Protein AF-A0AAJ4W7L1-F1 (afdb_monomer)

Structure (mmCIF, N/CA/C/O backbone):
data_AF-A0AAJ4W7L1-F1
#
_entry.id   AF-A0AAJ4W7L1-F1
#
loop_
_atom_site.group_PDB
_atom_site.id
_atom_site.type_symbol
_atom_site.label_atom_id
_atom_site.label_alt_id
_atom_site.label_comp_id
_atom_site.label_asym_id
_atom_site.label_entity_id
_atom_site.label_seq_id
_atom_site.pdbx_PDB_ins_code
_atom_site.Cartn_x
_atom_site.Cartn_y
_atom_site.Cartn_z
_atom_site.occupancy
_atom_site.B_iso_or_equiv
_atom_site.auth_seq_id
_atom_site.auth_comp_id
_atom_site.auth_asym_id
_atom_site.auth_atom_id
_atom_site.pdbx_PDB_model_num
ATOM 1 N N . MET A 1 1 ? -30.116 -10.783 20.794 1.00 48.62 1 MET A N 1
ATOM 2 C CA . MET A 1 1 ? -28.774 -10.971 20.192 1.00 48.62 1 MET A CA 1
ATOM 3 C C . MET A 1 1 ? -27.840 -9.944 20.815 1.00 48.62 1 MET A C 1
ATOM 5 O O . MET A 1 1 ? -28.096 -8.759 20.651 1.00 48.62 1 MET A O 1
ATOM 9 N N . ASN A 1 2 ? -26.821 -10.371 21.566 1.00 53.84 2 ASN A N 1
ATOM 10 C CA . ASN A 1 2 ? -25.889 -9.453 22.233 1.00 53.84 2 ASN A CA 1
ATOM 11 C C . ASN A 1 2 ? -24.949 -8.797 21.207 1.00 53.84 2 ASN A C 1
ATOM 13 O O . ASN A 1 2 ? -24.407 -9.484 20.342 1.00 53.84 2 ASN A O 1
ATOM 17 N N . GLN A 1 3 ? -24.724 -7.482 21.311 1.00 57.59 3 GLN A N 1
ATOM 18 C CA . GLN A 1 3 ? -23.852 -6.717 20.402 1.00 57.59 3 GLN A CA 1
ATOM 19 C C . GLN A 1 3 ? -22.436 -7.296 20.271 1.00 57.59 3 GLN A C 1
ATOM 21 O O . GLN A 1 3 ? -21.877 -7.295 19.176 1.00 57.59 3 GLN A O 1
ATOM 26 N N . THR A 1 4 ? -21.890 -7.862 21.351 1.00 58.47 4 THR A N 1
ATOM 27 C CA . THR A 1 4 ? -20.575 -8.523 21.382 1.00 58.47 4 THR A CA 1
ATOM 28 C C . THR A 1 4 ? -20.489 -9.712 20.420 1.00 58.47 4 THR A C 1
ATOM 30 O O . THR A 1 4 ? -19.434 -9.984 19.851 1.00 58.47 4 THR A O 1
ATOM 33 N N . THR A 1 5 ? -21.600 -10.422 20.196 1.00 59.66 5 THR A N 1
ATOM 34 C CA . THR A 1 5 ? -21.675 -11.516 19.217 1.00 59.66 5 THR A CA 1
ATOM 35 C C . THR A 1 5 ? -21.644 -10.965 17.793 1.00 59.66 5 THR A C 1
ATOM 37 O O . THR A 1 5 ? -21.022 -11.558 16.914 1.00 59.66 5 THR A O 1
ATOM 40 N N . THR A 1 6 ? -22.261 -9.807 17.554 1.00 64.88 6 THR A N 1
ATOM 41 C CA . THR A 1 6 ? -22.367 -9.236 16.209 1.00 64.88 6 THR A CA 1
ATOM 42 C C . THR A 1 6 ? -21.095 -8.530 15.747 1.00 64.88 6 THR A C 1
ATOM 44 O O . THR A 1 6 ? -20.718 -8.660 14.583 1.00 64.88 6 THR A O 1
ATOM 47 N N . THR A 1 7 ? -20.390 -7.830 16.636 1.00 67.69 7 THR A N 1
ATOM 48 C CA . THR A 1 7 ? -19.108 -7.185 16.304 1.00 67.69 7 THR A CA 1
ATOM 49 C C . THR A 1 7 ? -18.005 -8.209 16.045 1.00 67.69 7 THR A C 1
ATOM 51 O O . THR A 1 7 ? -17.268 -8.079 15.067 1.00 67.69 7 THR A O 1
ATOM 54 N N . LYS A 1 8 ? -17.942 -9.278 16.852 1.00 70.19 8 LYS A N 1
ATOM 55 C CA . LYS A 1 8 ? -17.045 -10.414 16.596 1.00 70.19 8 LYS A CA 1
ATOM 56 C C . LYS A 1 8 ? -17.373 -11.103 15.270 1.00 70.19 8 LYS A C 1
ATOM 58 O O . LYS A 1 8 ? -16.460 -11.374 14.498 1.00 70.19 8 LYS A O 1
ATOM 63 N N . ASN A 1 9 ? -18.659 -11.289 14.958 1.00 81.38 9 ASN A N 1
ATOM 64 C CA . ASN A 1 9 ? -19.092 -11.834 13.668 1.00 81.38 9 ASN A CA 1
ATOM 65 C C . ASN A 1 9 ? -18.631 -10.953 12.490 1.00 81.38 9 ASN A C 1
ATOM 67 O O . ASN A 1 9 ? -18.093 -11.470 11.517 1.00 81.38 9 ASN A O 1
ATOM 71 N N . ALA A 1 10 ? -18.741 -9.624 12.595 1.00 85.12 10 ALA A N 1
ATOM 72 C CA . ALA A 1 10 ? -18.271 -8.716 11.547 1.00 85.12 10 ALA A CA 1
ATOM 73 C C . ALA A 1 10 ? -16.756 -8.826 11.292 1.00 85.12 10 ALA A C 1
ATOM 75 O O . ALA A 1 10 ? -16.330 -8.884 10.139 1.00 85.12 10 ALA A O 1
ATOM 76 N N . LEU A 1 11 ? -15.936 -8.902 12.346 1.00 87.88 11 LEU A N 1
ATOM 77 C CA . LEU A 1 11 ? -14.488 -9.089 12.194 1.00 87.88 11 LEU A CA 1
ATOM 78 C C . LEU A 1 11 ? -14.149 -10.442 11.560 1.00 87.88 11 LEU A C 1
ATOM 80 O O . LEU A 1 11 ? -13.317 -10.495 10.654 1.00 87.88 11 LEU A O 1
ATOM 84 N N . SER A 1 12 ? -14.823 -11.518 11.9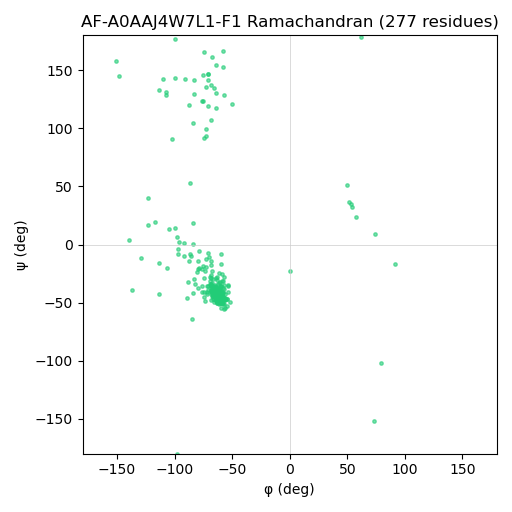71 1.00 88.81 12 SER A N 1
ATOM 85 C CA . SER A 1 12 ? -14.657 -12.841 11.360 1.00 88.81 12 SER A CA 1
ATOM 86 C C . SER A 1 12 ? -15.039 -12.848 9.877 1.00 88.81 12 SER A C 1
ATOM 88 O O . SER A 1 12 ? -14.320 -13.432 9.067 1.00 88.81 12 SER A O 1
ATOM 90 N N . GLN A 1 13 ? -16.123 -12.165 9.499 1.00 91.44 13 GLN A N 1
ATOM 91 C CA . GLN A 1 13 ? -16.528 -12.024 8.098 1.00 91.44 13 GLN A CA 1
ATOM 92 C C . GLN A 1 13 ? -15.486 -11.262 7.274 1.00 91.44 13 GLN A C 1
ATOM 94 O O . GLN A 1 13 ? -15.185 -11.672 6.157 1.00 91.44 13 GLN A O 1
ATOM 99 N N . ILE A 1 14 ? -14.901 -10.194 7.827 1.00 92.25 14 ILE A N 1
ATOM 100 C CA . ILE A 1 14 ? -13.831 -9.437 7.164 1.00 92.25 14 ILE A CA 1
ATOM 101 C C . ILE A 1 14 ? -12.597 -10.309 6.950 1.00 92.25 14 ILE A C 1
ATOM 103 O O . ILE A 1 14 ? -12.083 -10.343 5.839 1.00 92.25 14 ILE A O 1
ATOM 107 N N . ILE A 1 15 ? -12.149 -11.037 7.977 1.00 90.56 15 ILE A N 1
ATOM 108 C CA . ILE A 1 15 ? -10.984 -11.930 7.868 1.00 90.56 15 ILE A CA 1
ATOM 109 C C . ILE A 1 15 ? -11.230 -13.002 6.805 1.00 90.56 15 ILE A C 1
ATOM 111 O O . ILE A 1 15 ? -10.365 -13.250 5.969 1.00 90.56 15 ILE A O 1
ATOM 115 N N . LYS A 1 16 ? -12.422 -13.610 6.801 1.00 91.69 16 LYS A N 1
ATOM 116 C CA . LYS A 1 16 ? -12.795 -14.598 5.786 1.00 91.69 16 LYS A CA 1
ATOM 117 C C . LYS A 1 16 ? -12.774 -13.987 4.383 1.00 91.69 16 LYS A C 1
ATOM 119 O O . LYS A 1 16 ? -12.199 -14.579 3.477 1.00 91.69 16 LYS A O 1
ATOM 124 N N . LYS A 1 17 ? -13.347 -12.790 4.216 1.00 91.56 17 LYS A N 1
ATOM 125 C CA . LYS A 1 17 ? -13.372 -12.105 2.922 1.00 91.56 17 LYS A CA 1
ATOM 126 C C . LYS A 1 17 ? -11.969 -11.741 2.438 1.00 91.56 17 LYS A C 1
ATOM 128 O O . LYS A 1 17 ? -11.681 -11.892 1.261 1.00 91.56 17 LYS A O 1
ATOM 133 N N . GLU A 1 18 ? -11.082 -11.320 3.334 1.00 90.00 18 GLU A N 1
ATOM 134 C CA . GLU A 1 18 ? -9.676 -11.063 3.003 1.00 90.00 18 GLU A CA 1
ATOM 135 C C . GLU A 1 18 ? -8.922 -12.337 2.619 1.00 90.00 18 GLU A C 1
ATOM 137 O O . GLU A 1 18 ? -8.128 -12.305 1.685 1.00 90.00 18 GLU A O 1
ATOM 142 N N . ALA A 1 19 ? -9.201 -13.465 3.274 1.00 88.81 19 ALA A N 1
ATOM 143 C CA . ALA A 1 19 ? -8.617 -14.748 2.896 1.00 88.81 19 ALA A CA 1
ATOM 144 C C . ALA A 1 19 ? -9.058 -15.193 1.487 1.00 88.81 19 ALA A C 1
ATOM 146 O O . ALA A 1 19 ? -8.241 -15.716 0.733 1.00 88.81 19 ALA A O 1
ATOM 147 N N . GLU A 1 20 ? -10.315 -14.933 1.104 1.00 88.81 20 GLU A N 1
ATOM 148 C CA . GLU A 1 20 ? -10.830 -15.192 -0.253 1.00 88.81 20 GLU A CA 1
ATOM 149 C C . GLU A 1 20 ? -10.133 -14.338 -1.331 1.00 88.81 20 GLU A C 1
ATOM 151 O O . GLU A 1 20 ? -10.020 -14.770 -2.476 1.00 88.81 20 GLU A O 1
ATOM 156 N N . LEU A 1 21 ? -9.651 -13.140 -0.979 1.00 84.62 21 LEU A N 1
ATOM 157 C CA . LEU A 1 21 ? -8.934 -12.243 -1.898 1.00 84.62 21 LEU A CA 1
ATOM 158 C C . LEU A 1 21 ? -7.492 -12.698 -2.186 1.00 84.62 21 LEU A C 1
ATOM 160 O O . LEU A 1 21 ? -6.899 -12.260 -3.176 1.00 84.62 21 LEU A O 1
ATOM 164 N N . GLY A 1 22 ? -6.928 -13.562 -1.338 1.00 83.25 22 GLY A N 1
ATOM 165 C CA . GLY A 1 22 ? -5.550 -14.034 -1.443 1.00 83.25 22 GLY A CA 1
ATOM 166 C C . GLY A 1 22 ? -4.510 -12.978 -1.054 1.00 83.25 22 GLY A C 1
ATOM 167 O O . GLY A 1 22 ? -4.750 -12.105 -0.219 1.00 83.25 22 GLY A O 1
ATOM 168 N N . ALA A 1 23 ? -3.313 -13.076 -1.639 1.00 79.69 23 ALA A N 1
ATOM 169 C CA . ALA A 1 23 ? -2.215 -12.159 -1.344 1.00 79.69 23 ALA A CA 1
ATOM 170 C C . ALA A 1 23 ? -2.539 -10.731 -1.810 1.00 79.69 23 ALA A C 1
ATOM 172 O O . ALA A 1 23 ? -2.986 -10.504 -2.936 1.00 79.69 23 ALA A O 1
ATOM 173 N N . LEU A 1 24 ? -2.258 -9.742 -0.961 1.00 79.19 24 LEU A N 1
ATOM 174 C CA . LEU A 1 24 ? -2.583 -8.337 -1.213 1.00 79.19 24 LEU A CA 1
ATOM 175 C C . LEU A 1 24 ? -1.952 -7.806 -2.517 1.00 79.19 24 LEU A C 1
ATOM 177 O O . LEU A 1 24 ? -2.520 -6.948 -3.204 1.00 79.19 24 LEU A O 1
ATOM 181 N N . GLU A 1 25 ? -0.783 -8.330 -2.890 1.00 73.62 25 GLU A N 1
ATOM 182 C CA . GLU A 1 25 ? -0.064 -7.970 -4.108 1.00 73.62 25 GLU A CA 1
ATOM 183 C C . GLU A 1 25 ? -0.787 -8.391 -5.392 1.00 73.62 25 GLU A C 1
ATOM 185 O O . GLU A 1 25 ? -0.614 -7.698 -6.405 1.00 73.62 25 GLU A O 1
ATOM 190 N N . SER A 1 26 ? -1.568 -9.479 -5.341 1.00 78.25 26 SER A N 1
ATOM 191 C CA . SER A 1 26 ? -2.293 -10.076 -6.470 1.00 78.25 26 SER A CA 1
ATOM 192 C C . SER A 1 26 ? -3.758 -9.648 -6.557 1.00 78.25 26 SER A C 1
ATOM 194 O O . SER A 1 26 ? -4.416 -9.947 -7.550 1.00 78.25 26 SER A O 1
ATOM 196 N N . VAL A 1 27 ? -4.278 -8.931 -5.554 1.00 85.38 27 VAL A N 1
ATOM 197 C CA . VAL A 1 27 ? -5.672 -8.458 -5.548 1.00 85.38 27 VAL A CA 1
ATOM 198 C C . VAL A 1 27 ? -5.946 -7.603 -6.787 1.00 85.38 27 VAL A C 1
ATOM 200 O O . VAL A 1 27 ? -5.220 -6.649 -7.073 1.00 85.38 27 VAL A O 1
ATOM 203 N N . SER A 1 28 ? -7.005 -7.912 -7.530 1.00 88.06 28 SER A N 1
ATOM 204 C CA . SER A 1 28 ? -7.384 -7.149 -8.723 1.00 88.06 28 SER A CA 1
ATOM 205 C C . SER A 1 28 ? -8.019 -5.791 -8.369 1.00 88.06 28 SER A C 1
ATOM 207 O O . SER A 1 28 ? -8.421 -5.545 -7.228 1.00 88.06 28 SER A O 1
ATOM 209 N N . ILE A 1 29 ? -8.134 -4.886 -9.347 1.00 90.81 29 ILE A N 1
ATOM 210 C CA . ILE A 1 29 ? -8.853 -3.609 -9.168 1.00 90.81 29 ILE A CA 1
ATOM 211 C C . ILE A 1 29 ? -10.324 -3.865 -8.795 1.00 90.81 29 ILE A C 1
ATOM 213 O O . ILE A 1 29 ? -10.823 -3.274 -7.838 1.00 90.81 29 ILE A O 1
ATOM 217 N N . SER A 1 30 ? -10.990 -4.793 -9.487 1.00 91.06 30 SER A N 1
ATOM 218 C CA . SER A 1 30 ? -12.375 -5.203 -9.211 1.00 91.06 30 SER A CA 1
ATOM 219 C C . SER A 1 30 ? -12.536 -5.769 -7.805 1.00 91.06 30 SER A C 1
ATOM 221 O O . SER A 1 30 ? -13.419 -5.343 -7.069 1.00 91.06 30 SER A O 1
ATOM 223 N N . SER A 1 31 ? -11.624 -6.640 -7.373 1.00 91.50 31 SER A N 1
ATOM 224 C CA . SER A 1 31 ? -11.690 -7.231 -6.033 1.00 91.50 31 SER A CA 1
ATOM 225 C C . SER A 1 31 ? -11.423 -6.191 -4.932 1.00 91.50 31 SER A C 1
ATOM 227 O O . SER A 1 31 ? -11.964 -6.280 -3.833 1.00 91.50 31 SER A O 1
ATOM 229 N N . THR A 1 32 ? -10.633 -5.154 -5.238 1.00 93.44 32 THR A N 1
ATOM 230 C CA . THR A 1 32 ? -10.443 -3.996 -4.345 1.00 93.44 32 THR A CA 1
ATOM 231 C C . THR A 1 32 ? -11.754 -3.213 -4.185 1.00 93.44 32 THR A C 1
ATOM 233 O O . THR A 1 32 ? -12.111 -2.853 -3.064 1.00 93.44 32 THR A O 1
ATOM 236 N N . LEU A 1 33 ? -12.500 -2.985 -5.276 1.00 94.12 33 LEU A N 1
ATOM 237 C CA . LEU A 1 33 ? -13.822 -2.342 -5.234 1.00 94.12 33 LEU A CA 1
ATOM 238 C C . LEU A 1 33 ? -14.846 -3.171 -4.457 1.00 94.12 33 LEU A C 1
ATOM 240 O O . LEU A 1 33 ? -15.550 -2.627 -3.607 1.00 94.12 33 LEU A O 1
ATOM 244 N N . GLU A 1 34 ? -14.895 -4.481 -4.692 1.00 94.25 34 GLU A N 1
ATOM 245 C CA . GLU A 1 34 ? -15.769 -5.389 -3.941 1.00 94.25 34 GLU A CA 1
ATOM 246 C C . GLU A 1 34 ? -15.505 -5.304 -2.434 1.00 94.25 34 GLU A C 1
ATOM 248 O O . GLU A 1 34 ? -16.444 -5.230 -1.640 1.00 94.25 34 GLU A O 1
ATOM 253 N N . MET A 1 35 ? -14.231 -5.246 -2.033 1.00 95.62 35 MET A N 1
ATOM 254 C CA . MET A 1 35 ? -13.859 -5.120 -0.625 1.00 95.62 35 MET A CA 1
ATOM 255 C C . MET A 1 35 ? -14.277 -3.772 -0.024 1.00 95.62 35 MET A C 1
ATOM 257 O O . MET A 1 35 ? -14.717 -3.716 1.127 1.00 95.62 35 MET A O 1
ATOM 261 N N . ILE A 1 36 ? -14.184 -2.684 -0.794 1.00 96.19 36 ILE A N 1
ATOM 262 C CA . ILE A 1 36 ? -14.667 -1.360 -0.378 1.00 96.19 36 ILE A CA 1
ATOM 263 C C . ILE A 1 36 ? -16.174 -1.407 -0.111 1.00 96.19 36 ILE A C 1
ATOM 265 O O . ILE A 1 36 ? -16.619 -0.966 0.953 1.00 96.19 36 ILE A O 1
ATOM 269 N N . GLU A 1 37 ? -16.957 -1.948 -1.044 1.00 96.12 37 GLU A N 1
ATOM 270 C CA . GLU A 1 37 ? -18.414 -2.027 -0.904 1.00 96.12 37 GLU A CA 1
ATOM 271 C C . GLU A 1 37 ? -18.830 -2.953 0.243 1.00 96.12 37 GLU A C 1
ATOM 273 O O . GLU A 1 37 ? -19.698 -2.600 1.048 1.00 96.12 37 GLU A O 1
ATOM 278 N N . PHE A 1 38 ? -18.138 -4.080 0.405 1.00 95.81 38 PHE A N 1
ATOM 279 C CA . PHE A 1 38 ? -18.333 -4.979 1.537 1.00 95.81 38 PHE A CA 1
ATOM 280 C C . PHE A 1 38 ? -18.073 -4.280 2.883 1.00 95.81 38 PHE A C 1
ATOM 282 O O . PHE A 1 38 ? -18.931 -4.294 3.767 1.00 95.81 38 PHE A O 1
ATOM 289 N N . LEU A 1 39 ? -16.934 -3.598 3.042 1.00 96.12 39 LEU A N 1
ATOM 290 C CA . LEU A 1 39 ? -16.597 -2.887 4.282 1.00 96.12 39 LEU A CA 1
ATOM 291 C C . LEU A 1 39 ? -17.565 -1.730 4.579 1.00 96.12 39 LEU A C 1
ATOM 293 O O . LEU A 1 39 ? -17.927 -1.515 5.741 1.00 96.12 39 LEU A O 1
ATOM 297 N N . LYS A 1 40 ? -18.030 -1.008 3.548 1.00 95.50 40 LYS A N 1
ATOM 298 C CA . LYS A 1 40 ? -19.091 0.005 3.692 1.00 95.50 40 LYS A CA 1
ATOM 299 C C . LYS A 1 40 ? -20.386 -0.619 4.211 1.00 95.50 40 LYS A C 1
ATOM 301 O O . LYS A 1 40 ? -20.996 -0.065 5.130 1.00 95.50 40 LYS A O 1
ATOM 306 N N . ALA A 1 41 ? -20.800 -1.759 3.657 1.00 94.94 41 ALA A N 1
ATOM 307 C CA . ALA A 1 41 ? -22.003 -2.467 4.087 1.00 94.94 41 ALA A CA 1
ATOM 308 C C . ALA A 1 41 ? -21.893 -2.933 5.548 1.00 94.94 41 ALA A C 1
ATOM 310 O O . ALA A 1 41 ? -22.807 -2.680 6.339 1.00 94.94 41 ALA A O 1
ATOM 311 N N . VAL A 1 42 ? -20.748 -3.508 5.931 1.00 94.00 42 VAL A N 1
ATOM 312 C CA . VAL A 1 42 ? -20.466 -3.928 7.313 1.00 94.00 42 VAL A CA 1
ATOM 313 C C . VAL A 1 42 ? -20.539 -2.740 8.277 1.00 94.00 42 VAL A C 1
ATOM 315 O O . VAL A 1 42 ? -21.265 -2.799 9.272 1.00 94.00 42 VAL A O 1
ATOM 318 N N . LEU A 1 43 ? -19.868 -1.620 7.978 1.00 92.88 43 LEU A N 1
ATOM 319 C CA . LEU A 1 43 ? -19.933 -0.421 8.825 1.00 92.88 43 LEU A CA 1
ATOM 320 C C . LEU A 1 43 ? -21.350 0.148 8.924 1.00 92.88 43 LEU A C 1
ATOM 322 O O . LEU A 1 43 ? -21.762 0.573 10.005 1.00 92.88 43 LEU A O 1
ATOM 326 N N . LYS A 1 44 ? -22.114 0.142 7.826 1.00 93.06 44 LYS A N 1
ATOM 327 C CA . LYS A 1 44 ? -23.513 0.592 7.814 1.00 93.06 44 LYS A CA 1
ATOM 328 C C . LYS A 1 44 ? -24.391 -0.286 8.710 1.00 93.06 44 LYS A C 1
ATOM 330 O O . LYS A 1 44 ? -25.213 0.247 9.459 1.00 93.06 44 LYS A O 1
ATOM 335 N N . GLN A 1 45 ? -24.207 -1.604 8.666 1.00 92.50 45 GLN A N 1
ATOM 336 C CA . GLN A 1 45 ? -24.939 -2.551 9.508 1.00 92.50 45 GLN A CA 1
ATOM 337 C C . GLN A 1 45 ? -24.598 -2.370 10.991 1.00 92.50 45 GLN A C 1
ATOM 339 O O . GLN A 1 45 ? -25.508 -2.225 11.811 1.00 92.50 45 GLN A O 1
ATOM 344 N N . ILE A 1 46 ? -23.307 -2.311 11.325 1.00 91.62 46 ILE A N 1
ATOM 345 C CA . ILE A 1 46 ? -22.832 -2.073 12.695 1.00 91.62 46 ILE A CA 1
ATOM 346 C C . ILE A 1 46 ? -23.376 -0.743 13.221 1.00 91.62 46 ILE A C 1
ATOM 348 O O . ILE A 1 46 ? -23.914 -0.691 14.324 1.00 91.62 46 ILE A O 1
ATOM 352 N N . LYS A 1 47 ? -23.316 0.324 12.412 1.00 91.81 47 LYS A N 1
ATOM 353 C CA . LYS A 1 47 ? -23.872 1.635 12.767 1.00 91.81 47 LYS A CA 1
ATOM 354 C C . LYS A 1 47 ? -25.347 1.559 13.119 1.00 91.81 47 LYS A C 1
ATOM 356 O O . LYS A 1 47 ? -25.749 2.095 14.148 1.00 91.81 47 LYS A O 1
ATOM 361 N N . LYS A 1 48 ? -26.152 0.884 12.294 1.00 91.44 48 LYS A N 1
ATOM 362 C CA . LYS A 1 48 ? -27.585 0.706 12.564 1.00 91.44 48 LYS A CA 1
ATOM 363 C C . LYS A 1 48 ? -27.813 0.012 13.911 1.00 91.44 48 LYS A C 1
ATOM 365 O O . LYS A 1 48 ? -28.684 0.428 14.660 1.00 91.44 48 LYS A O 1
ATOM 370 N N . GLN A 1 49 ? -27.027 -1.011 14.234 1.00 89.19 49 GLN A N 1
ATOM 371 C CA . GLN A 1 49 ? -27.175 -1.758 15.485 1.00 89.19 49 GLN A CA 1
ATOM 372 C C . GLN A 1 49 ? -26.730 -0.977 16.720 1.00 89.19 49 GLN A C 1
ATOM 374 O O . GLN A 1 49 ? -27.435 -1.001 17.725 1.00 89.19 49 GLN A O 1
ATOM 379 N N . VAL A 1 50 ? -25.603 -0.266 16.647 1.00 90.19 50 VAL A N 1
ATOM 380 C CA . VAL A 1 50 ? -25.134 0.583 17.752 1.00 90.19 50 VAL A CA 1
ATOM 381 C C . VAL A 1 50 ? -26.157 1.680 18.048 1.00 90.19 50 VAL A C 1
ATOM 383 O O . VAL A 1 50 ? -26.500 1.894 19.205 1.00 90.19 50 VAL A O 1
ATOM 386 N N . LEU A 1 51 ? -26.723 2.309 17.013 1.00 89.88 51 LEU A N 1
ATOM 387 C CA . LEU A 1 51 ? -27.739 3.353 17.185 1.00 89.88 51 LEU A CA 1
ATOM 388 C C . LEU A 1 51 ? -29.089 2.831 17.705 1.00 89.88 51 LEU A C 1
ATOM 390 O O . LEU A 1 51 ? -29.813 3.599 18.330 1.00 89.88 51 LEU A O 1
ATOM 394 N N . LEU A 1 52 ? -29.445 1.571 17.429 1.00 91.00 52 LEU A N 1
ATOM 395 C CA . LEU A 1 52 ? -30.707 0.972 17.883 1.00 91.00 52 LEU A CA 1
ATOM 396 C C . LEU A 1 52 ? -30.631 0.423 19.308 1.00 91.00 52 LEU A C 1
ATOM 398 O O . LEU A 1 52 ? -31.590 0.564 20.058 1.00 91.00 52 LEU A O 1
ATOM 402 N N . TYR A 1 53 ? -29.527 -0.235 19.661 1.00 88.94 53 TYR A N 1
ATOM 403 C CA . TYR A 1 53 ? -29.427 -0.981 20.917 1.00 88.94 53 TYR A CA 1
ATOM 404 C C . TYR A 1 53 ? -28.547 -0.296 21.970 1.00 88.94 53 TYR A C 1
ATOM 406 O O . TYR A 1 53 ? -28.700 -0.606 23.147 1.00 88.94 53 TYR A O 1
ATOM 414 N N . GLY A 1 54 ? -27.655 0.625 21.577 1.00 87.81 54 GLY A N 1
ATOM 415 C CA . GLY A 1 54 ? -26.673 1.233 22.487 1.00 87.81 54 GLY A CA 1
ATOM 416 C C . GLY A 1 54 ? -25.703 0.208 23.088 1.00 87.81 54 GLY A C 1
ATOM 417 O O . GLY A 1 54 ? -25.805 -0.977 22.795 1.00 87.81 54 GLY A O 1
ATOM 418 N N . PHE A 1 55 ? -24.748 0.639 23.906 1.00 90.25 55 PHE A N 1
ATOM 419 C CA . PHE A 1 55 ? -23.828 -0.280 24.588 1.00 90.25 55 PHE A CA 1
ATOM 420 C C . PHE A 1 55 ? -24.386 -0.696 25.952 1.00 90.25 55 PHE A C 1
ATOM 422 O O . PHE A 1 55 ? -24.975 0.119 26.659 1.00 90.25 55 PHE A O 1
ATOM 429 N N . THR A 1 56 ? -24.191 -1.958 26.339 1.00 90.44 56 THR A N 1
ATOM 430 C CA . THR A 1 56 ? -24.643 -2.489 27.637 1.00 90.44 56 THR A CA 1
ATOM 431 C C . THR A 1 56 ? -23.725 -2.094 28.792 1.00 90.44 56 THR A C 1
ATOM 433 O O . THR A 1 56 ? -24.132 -2.160 29.947 1.00 90.44 56 THR A O 1
ATOM 436 N N . SER A 1 57 ? -22.479 -1.720 28.495 1.00 92.31 57 SER A N 1
ATOM 437 C CA . SER A 1 57 ? -21.502 -1.239 29.471 1.00 92.31 57 SER A CA 1
ATOM 438 C C . SER A 1 57 ? -20.517 -0.268 28.823 1.00 92.31 57 SER A C 1
ATOM 440 O O . SER A 1 57 ? -20.289 -0.307 27.612 1.00 92.31 57 SER A O 1
ATOM 442 N N . GLN A 1 58 ? -19.888 0.571 29.647 1.00 92.94 58 GLN A N 1
ATOM 443 C CA . GLN A 1 58 ? -18.824 1.475 29.206 1.00 92.94 58 GLN A CA 1
ATOM 444 C C . GLN A 1 58 ? -17.622 0.706 28.634 1.00 92.94 58 GLN A C 1
ATOM 446 O O . GLN A 1 58 ? -17.019 1.130 27.656 1.00 92.94 58 GLN A O 1
ATOM 451 N N . GLU A 1 59 ? -17.303 -0.464 29.189 1.00 93.50 59 GLU A N 1
ATOM 452 C CA . GLU A 1 59 ? -16.244 -1.340 28.672 1.00 93.50 59 GLU A CA 1
ATOM 453 C C . GLU A 1 59 ? -16.525 -1.800 27.235 1.00 93.50 59 GLU A C 1
ATOM 455 O O . GLU A 1 59 ? -15.616 -1.840 26.407 1.00 93.50 59 GLU A O 1
ATOM 460 N N . GLN A 1 60 ? -17.787 -2.109 26.917 1.00 92.38 60 GLN A N 1
ATOM 461 C CA . GLN A 1 60 ? -18.188 -2.500 25.566 1.00 92.38 60 GLN A CA 1
ATOM 462 C C . GLN A 1 60 ? -18.094 -1.328 24.583 1.00 92.38 60 GLN A C 1
ATOM 464 O O . GLN A 1 60 ? -17.675 -1.518 23.440 1.00 92.38 60 GLN A O 1
ATOM 469 N N . GLU A 1 61 ? -18.468 -0.124 25.021 1.00 92.94 61 GLU A N 1
ATOM 470 C CA . GLU A 1 61 ? -18.305 1.102 24.236 1.00 92.94 61 GLU A CA 1
ATOM 471 C C . GLU A 1 61 ? -16.823 1.370 23.931 1.00 92.94 61 GLU A C 1
ATOM 473 O O . GLU A 1 61 ? -16.453 1.568 22.769 1.00 92.94 61 GLU A O 1
ATOM 478 N N . ILE A 1 62 ? -15.968 1.287 24.956 1.00 94.06 62 ILE A N 1
ATOM 479 C CA . ILE A 1 62 ? -14.518 1.461 24.830 1.00 94.06 62 ILE A CA 1
ATOM 480 C C . ILE A 1 62 ? -13.942 0.430 23.860 1.00 94.06 62 ILE A C 1
ATOM 482 O O . ILE A 1 62 ? -13.237 0.809 22.927 1.00 94.06 62 ILE A O 1
ATOM 486 N N . ASP A 1 63 ? -14.253 -0.860 24.020 1.00 94.00 63 ASP A N 1
ATOM 487 C CA . ASP A 1 63 ? -13.757 -1.909 23.119 1.00 94.00 63 ASP A CA 1
ATOM 488 C C . ASP A 1 63 ? -14.192 -1.661 21.666 1.00 94.00 63 ASP A C 1
ATOM 490 O O . ASP A 1 63 ? -13.396 -1.773 20.722 1.00 94.00 63 ASP A O 1
ATOM 494 N N . PHE A 1 64 ? -15.441 -1.231 21.477 1.00 93.69 64 PHE A N 1
ATOM 495 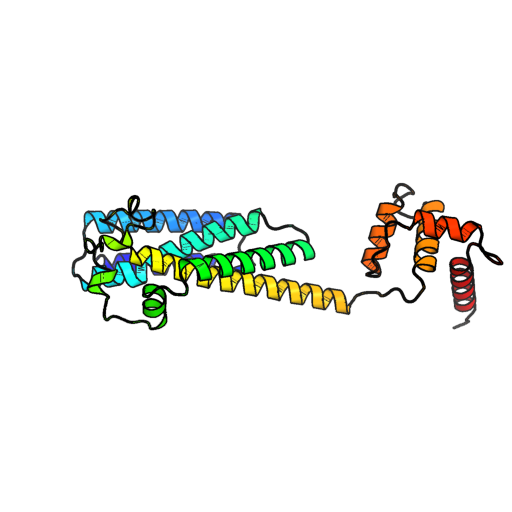C CA . PHE A 1 64 ? -15.961 -0.904 20.161 1.00 93.69 64 PHE A CA 1
ATOM 496 C C . PHE A 1 64 ? -15.190 0.243 19.494 1.00 93.69 64 PHE A C 1
ATOM 498 O O . PHE A 1 64 ? -14.753 0.101 18.346 1.00 93.69 64 PHE A O 1
ATOM 505 N N . PHE A 1 65 ? -15.006 1.365 20.194 1.00 93.50 65 PHE A N 1
ATOM 506 C CA . PHE A 1 65 ? -14.351 2.555 19.646 1.00 93.50 65 PHE A CA 1
ATOM 507 C C . PHE A 1 65 ? -12.824 2.482 19.636 1.00 93.50 65 PHE A C 1
ATOM 509 O O . PHE A 1 65 ? -12.200 3.181 18.838 1.00 93.50 65 PHE A O 1
ATOM 516 N N . LYS A 1 66 ? -12.214 1.626 20.455 1.00 94.44 66 LYS A N 1
ATOM 517 C CA . LYS A 1 66 ? -10.761 1.432 20.507 1.00 94.44 66 LYS A CA 1
ATOM 518 C C . LYS A 1 66 ? -10.273 0.366 19.534 1.00 94.44 66 LYS A C 1
ATOM 520 O O . LYS A 1 66 ? -9.292 0.589 18.826 1.00 94.44 66 LYS A O 1
ATOM 525 N N . ASN A 1 67 ? -10.950 -0.783 19.491 1.00 93.19 67 ASN A N 1
ATOM 526 C CA . ASN A 1 67 ? -10.418 -1.991 18.857 1.00 93.19 67 ASN A CA 1
ATOM 527 C C . ASN A 1 67 ? -11.202 -2.398 17.605 1.00 93.19 67 ASN A C 1
ATOM 529 O O . ASN A 1 67 ? -10.605 -2.763 16.592 1.00 93.19 67 ASN A O 1
ATOM 533 N N . ILE A 1 68 ? -12.535 -2.329 17.644 1.00 93.69 68 ILE A N 1
ATOM 534 C CA . ILE A 1 68 ? -13.375 -2.898 16.579 1.00 93.69 68 ILE A CA 1
ATOM 535 C C . ILE A 1 68 ? -13.543 -1.909 15.429 1.00 93.69 68 ILE A C 1
ATOM 537 O O . ILE A 1 68 ? -13.123 -2.164 14.297 1.00 93.69 68 ILE A O 1
ATOM 541 N N . LYS A 1 69 ? -14.177 -0.766 15.695 1.00 93.81 69 LYS A N 1
ATOM 542 C CA . LYS A 1 69 ? -14.527 0.194 14.652 1.00 93.81 69 LYS A CA 1
ATOM 543 C C . LYS A 1 69 ? -13.294 0.783 13.957 1.00 93.81 69 LYS A C 1
ATOM 545 O O . LYS A 1 69 ? -13.323 0.837 12.722 1.00 93.81 69 LYS A O 1
ATOM 550 N N . PRO A 1 70 ? -12.211 1.179 14.661 1.00 94.94 70 PRO A N 1
ATOM 551 C CA . PRO A 1 70 ? -11.018 1.697 13.998 1.00 94.94 70 PRO A CA 1
ATOM 552 C C . PRO A 1 70 ? -10.378 0.705 13.036 1.00 94.94 70 PRO A C 1
ATOM 554 O O . PRO A 1 70 ? -9.898 1.116 11.983 1.00 94.94 70 PRO A O 1
ATOM 557 N N . LEU A 1 71 ? -10.405 -0.591 13.356 1.00 95.25 71 LEU A N 1
ATOM 558 C CA . LEU A 1 71 ? -9.869 -1.636 12.489 1.00 95.25 71 LEU A CA 1
ATOM 559 C C . LEU A 1 71 ? -10.657 -1.729 11.178 1.00 95.25 71 LEU A C 1
ATOM 561 O O . LEU A 1 71 ? -10.068 -1.725 10.098 1.00 95.25 71 LEU A O 1
ATOM 565 N N . ILE A 1 72 ? -11.989 -1.753 11.261 1.00 95.31 72 ILE A N 1
ATOM 566 C CA . ILE A 1 72 ? -12.862 -1.839 10.081 1.00 95.31 72 ILE A CA 1
ATOM 567 C C . ILE A 1 72 ? -12.755 -0.561 9.239 1.00 95.31 72 ILE A C 1
ATOM 569 O O . ILE A 1 72 ? -12.578 -0.622 8.020 1.00 95.31 72 ILE A O 1
ATOM 573 N N . LEU A 1 73 ? -12.824 0.606 9.884 1.00 95.44 73 LEU A N 1
ATOM 574 C CA . LEU A 1 73 ? -12.716 1.897 9.207 1.00 95.44 73 LEU A CA 1
ATOM 575 C C . LEU A 1 73 ? -11.326 2.100 8.593 1.00 95.44 73 LEU A C 1
ATOM 577 O O . LEU A 1 73 ? -11.224 2.561 7.459 1.00 95.44 73 LEU A O 1
ATOM 581 N N . GLY A 1 74 ? -10.265 1.717 9.303 1.00 96.00 74 GLY A N 1
ATOM 582 C CA . GLY A 1 74 ? -8.893 1.785 8.808 1.00 96.00 74 GLY A CA 1
ATOM 583 C C . GLY A 1 74 ? -8.695 0.924 7.563 1.00 96.00 74 GLY A C 1
ATOM 584 O O . GLY A 1 74 ? -8.133 1.395 6.575 1.00 96.00 74 GLY A O 1
ATOM 585 N N . LYS A 1 75 ? -9.250 -0.295 7.550 1.00 96.69 75 LYS A N 1
ATOM 586 C CA . LYS A 1 75 ? -9.275 -1.152 6.354 1.00 96.69 75 LYS A CA 1
ATOM 587 C C . LYS A 1 75 ? -10.055 -0.519 5.204 1.00 96.69 75 LYS A C 1
ATOM 589 O O . LYS A 1 75 ? -9.579 -0.538 4.073 1.00 96.69 75 LYS A O 1
ATOM 594 N N . LEU A 1 76 ? -11.211 0.092 5.468 1.00 97.00 76 LEU A N 1
ATOM 595 C CA . LEU A 1 76 ? -11.991 0.763 4.423 1.00 97.00 76 LEU A CA 1
ATOM 596 C C . LEU A 1 76 ? -11.203 1.914 3.782 1.00 97.00 76 LEU A C 1
ATOM 598 O O . LEU A 1 76 ? -11.173 2.040 2.557 1.00 97.00 76 LEU A O 1
ATOM 602 N N . ILE A 1 77 ? -10.553 2.756 4.589 1.00 96.44 77 ILE A N 1
ATOM 603 C CA . ILE A 1 77 ? -9.726 3.856 4.074 1.00 96.44 77 ILE A CA 1
ATOM 604 C C . ILE A 1 77 ? -8.524 3.291 3.302 1.00 96.44 77 ILE A C 1
ATOM 606 O O . ILE A 1 77 ? -8.200 3.795 2.224 1.00 96.44 77 ILE A O 1
ATOM 610 N N . PHE A 1 78 ? -7.898 2.228 3.814 1.00 97.19 78 PHE A N 1
ATOM 611 C CA . PHE A 1 78 ? -6.808 1.520 3.146 1.00 97.19 78 PHE A CA 1
ATOM 612 C C . PHE A 1 78 ? -7.216 1.029 1.750 1.00 97.19 78 PHE A C 1
ATOM 614 O O . PHE A 1 78 ? -6.563 1.406 0.778 1.00 97.19 78 PHE A O 1
ATOM 621 N N . TYR A 1 79 ? -8.308 0.266 1.622 1.00 97.00 79 TYR A N 1
ATOM 622 C CA . TYR A 1 79 ? -8.742 -0.269 0.327 1.00 97.00 79 TYR A CA 1
ATOM 623 C C . TYR A 1 79 ? -9.156 0.841 -0.652 1.00 97.00 79 TYR A C 1
ATOM 625 O O . TYR A 1 79 ? -8.821 0.755 -1.831 1.00 97.00 79 TYR A O 1
ATOM 633 N N . ASN A 1 80 ? -9.784 1.926 -0.179 1.00 96.38 80 ASN A N 1
ATOM 634 C CA . ASN A 1 80 ? -10.071 3.094 -1.026 1.00 96.38 80 ASN A CA 1
ATOM 635 C C . ASN A 1 80 ? -8.793 3.735 -1.589 1.00 96.38 80 ASN A C 1
ATOM 637 O O . ASN A 1 80 ? -8.726 4.043 -2.779 1.00 96.38 80 ASN A O 1
ATOM 641 N N . LYS A 1 81 ? -7.758 3.921 -0.758 1.00 95.88 81 LYS A N 1
ATOM 642 C CA . LYS A 1 81 ? -6.467 4.448 -1.231 1.00 95.88 81 LYS A CA 1
ATOM 643 C C . LYS A 1 81 ? -5.750 3.457 -2.152 1.00 95.88 81 LYS A C 1
ATOM 645 O O . LYS A 1 81 ? -5.193 3.873 -3.164 1.00 95.88 81 LYS A O 1
ATOM 650 N N . LEU A 1 82 ? -5.804 2.163 -1.837 1.00 95.50 82 LEU A N 1
ATOM 651 C CA . LEU A 1 82 ? -5.240 1.098 -2.666 1.00 95.50 82 LEU A CA 1
ATOM 652 C C . LEU A 1 82 ? -5.867 1.075 -4.064 1.00 95.50 82 LEU A C 1
ATOM 654 O O . LEU A 1 82 ? -5.143 0.927 -5.047 1.00 95.50 82 LEU A O 1
ATOM 658 N N . TYR A 1 83 ? -7.186 1.253 -4.156 1.00 95.31 83 TYR A N 1
ATOM 659 C CA . TYR A 1 83 ? -7.893 1.362 -5.429 1.00 95.31 83 TYR A CA 1
ATOM 660 C C . TYR A 1 83 ? -7.333 2.507 -6.277 1.00 95.31 83 TYR A C 1
ATOM 662 O O . TYR A 1 83 ? -6.922 2.276 -7.412 1.00 95.31 83 TYR A O 1
ATOM 670 N N . GLY A 1 84 ? -7.214 3.708 -5.698 1.00 94.62 84 GLY A N 1
ATOM 671 C CA . GLY A 1 84 ? -6.608 4.856 -6.380 1.00 94.62 84 GLY A CA 1
ATOM 672 C C . GLY A 1 84 ? -5.185 4.563 -6.862 1.00 94.62 84 GLY A C 1
ATOM 673 O O . GLY A 1 84 ? -4.871 4.780 -8.029 1.00 94.62 84 GLY A O 1
ATOM 674 N N . PHE A 1 85 ? -4.349 3.967 -6.004 1.00 93.81 85 PHE A N 1
ATOM 675 C CA . PHE A 1 85 ? -2.978 3.605 -6.371 1.00 93.81 85 PHE A CA 1
ATOM 676 C C . PHE A 1 85 ? -2.897 2.615 -7.532 1.00 93.81 85 PHE A C 1
ATOM 678 O O . PHE A 1 85 ? -1.997 2.720 -8.359 1.00 93.81 85 PHE A O 1
ATOM 685 N N . LYS A 1 86 ? -3.812 1.644 -7.600 1.00 90.94 86 LYS A N 1
ATOM 686 C CA . LYS A 1 86 ? -3.845 0.672 -8.699 1.00 90.94 86 LYS A CA 1
ATOM 687 C C . LYS A 1 86 ? -4.322 1.309 -10.005 1.00 90.94 86 LYS A C 1
ATOM 689 O O . LYS A 1 86 ? -3.742 1.014 -11.041 1.00 90.94 86 LYS A O 1
ATOM 694 N N . CYS A 1 87 ? -5.335 2.174 -9.956 1.00 91.44 87 CYS A N 1
ATOM 695 C CA . CYS A 1 87 ? -5.869 2.845 -11.145 1.00 91.44 87 CYS A CA 1
ATOM 696 C C . CYS A 1 87 ? -4.885 3.853 -11.755 1.00 91.44 87 CYS A C 1
ATOM 698 O O . CYS A 1 87 ? -4.842 4.011 -12.970 1.00 91.44 87 CYS A O 1
ATOM 700 N N . GLU A 1 88 ? -4.100 4.532 -10.919 1.00 93.00 88 GLU A N 1
ATOM 701 C CA . GLU A 1 88 ? -3.120 5.536 -11.350 1.00 93.00 88 GLU A CA 1
ATOM 702 C C . GLU A 1 88 ? -1.740 4.946 -11.690 1.00 93.00 88 GLU A C 1
ATOM 704 O O . GLU A 1 88 ? -0.904 5.649 -12.261 1.00 93.00 88 GLU A O 1
ATOM 709 N N . SER A 1 89 ? -1.461 3.693 -11.310 1.00 90.94 89 SER A N 1
ATOM 710 C CA . SER A 1 89 ? -0.146 3.082 -11.521 1.00 90.94 89 SER A CA 1
ATOM 711 C C . SER A 1 89 ? 0.162 2.939 -13.018 1.00 90.94 89 SER A C 1
ATOM 713 O O . SER A 1 89 ? -0.630 2.335 -13.745 1.00 90.94 89 SER A O 1
ATOM 715 N N . PRO A 1 90 ? 1.348 3.378 -13.481 1.00 89.75 90 PRO A N 1
ATOM 716 C CA . PRO A 1 90 ? 1.835 3.075 -14.824 1.00 89.75 90 PRO A CA 1
ATOM 717 C C . PRO A 1 90 ? 1.928 1.564 -15.069 1.00 89.75 90 PRO A C 1
ATOM 719 O O . PRO A 1 90 ? 2.127 0.784 -14.133 1.00 89.75 90 PRO A O 1
ATOM 722 N N . SER A 1 91 ? 1.807 1.153 -16.333 1.00 84.00 91 SER A N 1
ATOM 723 C CA . SER A 1 91 ? 1.929 -0.257 -16.733 1.00 84.00 91 SER A CA 1
ATOM 724 C C . SER A 1 91 ? 3.379 -0.720 -16.870 1.00 84.00 91 SER A C 1
ATOM 726 O O . SER A 1 91 ? 3.649 -1.916 -16.789 1.00 84.00 91 SER A O 1
ATOM 728 N N . ASP A 1 92 ? 4.319 0.197 -17.109 1.00 85.06 92 ASP A N 1
ATOM 729 C CA . ASP A 1 92 ? 5.728 -0.144 -17.253 1.00 85.06 92 ASP A CA 1
ATOM 730 C C . ASP A 1 92 ? 6.425 -0.267 -15.886 1.00 85.06 92 ASP A C 1
ATOM 732 O O . ASP A 1 92 ? 6.175 0.492 -14.952 1.00 85.06 92 ASP A O 1
ATOM 736 N N . ILE A 1 93 ? 7.327 -1.244 -15.775 1.00 83.75 93 ILE A N 1
ATOM 737 C CA . ILE A 1 93 ? 7.955 -1.659 -14.510 1.00 83.75 93 ILE A CA 1
ATOM 738 C C . ILE A 1 93 ? 8.753 -0.516 -13.857 1.00 83.75 93 ILE A C 1
ATOM 740 O O . ILE A 1 93 ? 8.726 -0.357 -12.634 1.00 83.75 93 ILE A O 1
ATOM 744 N N . LEU A 1 94 ? 9.468 0.286 -14.655 1.00 83.69 94 LEU A N 1
ATOM 745 C CA . LEU A 1 94 ? 10.336 1.354 -14.150 1.00 83.69 94 LEU A CA 1
ATOM 746 C C . LEU A 1 94 ? 9.524 2.543 -13.627 1.00 83.69 94 LEU A C 1
ATOM 748 O O . LEU A 1 94 ? 9.763 2.989 -12.501 1.00 83.69 94 LEU A O 1
ATOM 752 N N . SER A 1 95 ? 8.549 3.037 -14.389 1.00 85.50 95 SER A N 1
ATOM 753 C CA . SER A 1 95 ? 7.680 4.121 -13.933 1.00 85.50 95 SER A CA 1
ATOM 754 C C . SER A 1 95 ? 6.746 3.663 -12.819 1.00 85.50 95 SER A C 1
ATOM 756 O O . SER A 1 95 ? 6.525 4.439 -11.893 1.00 85.50 95 SER A O 1
ATOM 758 N N . ALA A 1 96 ? 6.273 2.411 -12.819 1.00 87.94 96 ALA A N 1
ATOM 759 C CA . ALA A 1 96 ? 5.526 1.854 -11.690 1.00 87.94 96 ALA A CA 1
ATOM 760 C C . ALA A 1 96 ? 6.361 1.868 -10.400 1.00 87.94 96 ALA A C 1
ATOM 762 O O . ALA A 1 96 ? 5.875 2.294 -9.351 1.00 87.94 96 ALA A O 1
ATOM 763 N N . LYS A 1 97 ? 7.643 1.482 -10.466 1.00 88.75 97 LYS A N 1
ATOM 764 C CA . LYS A 1 97 ? 8.553 1.579 -9.316 1.00 88.75 97 LYS A CA 1
ATOM 765 C C . LYS A 1 97 ? 8.671 3.013 -8.803 1.00 88.75 97 LYS A C 1
ATOM 767 O O . LYS A 1 97 ? 8.517 3.229 -7.601 1.00 88.75 97 LYS A O 1
ATOM 772 N N . ILE A 1 98 ? 8.956 3.970 -9.688 1.00 89.62 98 ILE A N 1
ATOM 773 C CA . ILE A 1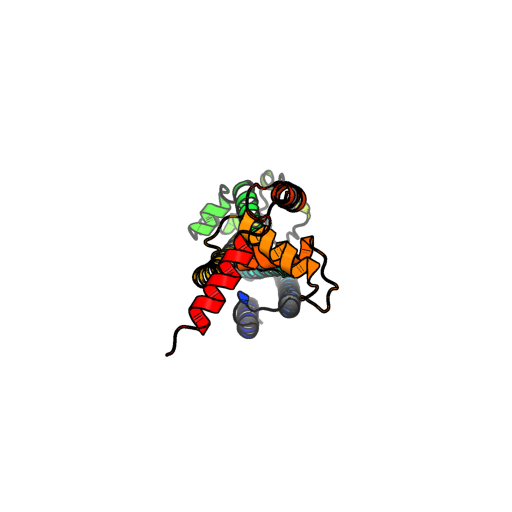 98 ? 9.101 5.386 -9.312 1.00 89.62 98 ILE A CA 1
ATOM 774 C C . ILE A 1 98 ? 7.801 5.888 -8.673 1.00 89.62 98 ILE A C 1
ATOM 776 O O . ILE A 1 98 ? 7.837 6.447 -7.579 1.00 89.62 98 ILE A O 1
ATOM 780 N N . TYR A 1 99 ? 6.657 5.578 -9.287 1.00 93.19 99 TYR A N 1
ATOM 781 C CA . TYR A 1 99 ? 5.332 5.916 -8.778 1.00 93.19 99 TYR A CA 1
ATOM 782 C C . TYR A 1 99 ? 5.115 5.415 -7.341 1.00 93.19 99 TYR A C 1
ATOM 784 O O . TYR A 1 99 ? 4.790 6.202 -6.450 1.00 93.19 99 TYR A O 1
ATOM 792 N N . PHE A 1 100 ? 5.342 4.125 -7.064 1.00 94.00 100 PHE A N 1
ATOM 793 C CA . PHE A 1 100 ? 5.139 3.585 -5.712 1.00 94.00 100 PHE A CA 1
ATOM 794 C C . PHE A 1 100 ? 6.140 4.144 -4.691 1.00 94.00 100 PHE A C 1
ATOM 796 O O . PHE A 1 100 ? 5.765 4.373 -3.538 1.00 94.00 100 PHE A O 1
ATOM 803 N N . GLN A 1 101 ? 7.378 4.435 -5.102 1.00 93.19 101 GLN A N 1
ATOM 804 C CA . GLN A 1 101 ? 8.369 5.102 -4.250 1.00 93.19 101 GLN A CA 1
ATOM 805 C C . GLN A 1 101 ? 7.948 6.529 -3.883 1.00 93.19 101 GLN A C 1
ATOM 807 O O . GLN A 1 101 ? 8.105 6.946 -2.733 1.00 93.19 101 GLN A O 1
ATOM 812 N N . GLU A 1 102 ? 7.399 7.280 -4.834 1.00 94.25 102 GLU A N 1
ATOM 813 C CA . GLU A 1 102 ? 6.875 8.625 -4.592 1.00 94.25 102 GLU A CA 1
ATOM 814 C C . GLU A 1 102 ? 5.654 8.594 -3.674 1.00 94.25 102 GLU A C 1
ATOM 816 O O . GLU A 1 102 ? 5.613 9.339 -2.690 1.00 94.25 102 GLU A O 1
ATOM 821 N N . LYS A 1 103 ? 4.707 7.676 -3.908 1.00 95.75 103 LYS A N 1
ATOM 822 C CA . LYS A 1 103 ? 3.537 7.501 -3.030 1.00 95.75 103 LYS A CA 1
ATOM 823 C C . LYS A 1 103 ? 3.942 7.112 -1.606 1.00 95.75 103 LYS A C 1
ATOM 825 O O . LYS A 1 103 ? 3.344 7.614 -0.654 1.00 95.75 103 LYS A O 1
ATOM 830 N N . LEU A 1 104 ? 4.981 6.289 -1.435 1.00 95.00 104 LEU A N 1
ATOM 831 C CA . LEU A 1 104 ? 5.532 5.960 -0.116 1.00 95.00 104 LEU A CA 1
ATOM 832 C C . LEU A 1 104 ? 6.120 7.200 0.571 1.00 95.00 104 LEU A C 1
ATOM 834 O O . LEU A 1 104 ? 5.786 7.486 1.721 1.00 95.00 104 LEU A O 1
ATOM 838 N N . LYS A 1 105 ? 6.943 7.985 -0.133 1.00 94.88 105 LYS A N 1
ATOM 839 C CA . LYS A 1 105 ? 7.503 9.236 0.408 1.00 94.88 105 LYS A CA 1
ATOM 840 C C . LYS A 1 105 ? 6.403 10.221 0.810 1.00 94.88 105 LYS A C 1
ATOM 842 O O . LYS A 1 105 ? 6.463 10.790 1.903 1.00 94.88 105 LYS A O 1
ATOM 847 N N . GLN A 1 106 ? 5.382 10.386 -0.033 1.00 94.06 106 GLN A N 1
ATOM 848 C CA . GLN A 1 106 ? 4.233 11.244 0.252 1.00 94.06 106 GLN A CA 1
ATOM 849 C C . GLN A 1 106 ? 3.485 10.774 1.506 1.00 94.06 106 GLN A C 1
ATOM 851 O O . GLN A 1 106 ? 3.240 11.578 2.407 1.00 94.06 106 GLN A O 1
ATOM 856 N N . LEU A 1 107 ? 3.190 9.473 1.604 1.00 94.38 107 LEU A N 1
ATOM 857 C CA . LEU A 1 107 ? 2.517 8.881 2.761 1.00 94.38 107 LEU A CA 1
ATOM 858 C C . LEU A 1 107 ? 3.274 9.172 4.067 1.00 94.38 107 LEU A C 1
ATOM 860 O O . LEU A 1 107 ? 2.668 9.601 5.050 1.00 94.38 107 LEU A O 1
ATOM 864 N N . HIS A 1 108 ? 4.594 8.973 4.077 1.00 92.94 108 HIS A N 1
ATOM 865 C CA . HIS A 1 108 ? 5.431 9.234 5.251 1.00 92.94 108 HIS A CA 1
ATOM 866 C C . HIS A 1 108 ? 5.466 10.726 5.616 1.00 92.94 108 HIS A C 1
ATOM 868 O O . HIS A 1 108 ? 5.391 11.068 6.798 1.00 92.94 108 HIS A O 1
ATOM 874 N N . SER A 1 109 ? 5.538 11.617 4.621 1.00 91.50 109 SER A N 1
ATOM 875 C CA . SER A 1 109 ? 5.523 13.071 4.833 1.00 91.50 109 SER A CA 1
ATOM 876 C C . SER A 1 109 ? 4.207 13.545 5.462 1.00 91.50 109 SER A C 1
ATOM 878 O O . SER A 1 109 ? 4.214 14.214 6.501 1.00 91.50 109 SER A O 1
ATOM 880 N N . GLU A 1 110 ? 3.068 13.126 4.900 1.00 87.69 110 GLU A N 1
ATOM 881 C CA . GLU A 1 110 ? 1.739 13.431 5.443 1.00 87.69 110 GLU A CA 1
ATOM 882 C C . GLU A 1 110 ? 1.587 12.896 6.871 1.00 87.69 110 GLU A C 1
ATOM 884 O O . GLU A 1 110 ? 1.114 13.597 7.771 1.00 87.69 110 GLU A O 1
ATOM 889 N N . TYR A 1 111 ? 2.015 11.658 7.109 1.00 86.38 111 TYR A N 1
ATOM 890 C CA . TYR A 1 111 ? 1.869 11.040 8.418 1.00 86.38 111 TYR A CA 1
ATOM 891 C C . TYR A 1 111 ? 2.741 11.707 9.489 1.00 86.38 111 TYR A C 1
ATOM 893 O O . TYR A 1 111 ? 2.270 11.975 10.600 1.00 86.38 111 TYR A O 1
ATOM 901 N N . LYS A 1 112 ? 3.987 12.051 9.142 1.00 86.56 112 LYS A N 1
ATOM 902 C CA . LYS A 1 112 ? 4.902 12.789 10.021 1.00 86.56 112 LYS A CA 1
ATOM 903 C C . LYS A 1 112 ? 4.338 14.158 10.397 1.00 86.56 112 LYS A C 1
ATOM 905 O O . LYS A 1 112 ? 4.408 14.533 11.565 1.00 86.56 112 LYS A O 1
ATOM 910 N N . LYS A 1 113 ? 3.750 14.873 9.433 1.00 79.69 113 LYS A N 1
ATOM 911 C CA . LYS A 1 113 ? 3.190 16.216 9.643 1.00 79.69 113 LYS A CA 1
ATOM 912 C C . LYS A 1 113 ? 1.971 16.218 10.569 1.00 79.69 113 LYS A C 1
ATOM 914 O O . LYS A 1 113 ? 1.822 17.143 11.358 1.00 79.69 113 LYS A O 1
ATOM 919 N N . TYR A 1 114 ? 1.101 15.210 10.472 1.00 74.62 114 TYR A N 1
ATOM 920 C CA . TYR A 1 114 ? -0.223 15.268 11.104 1.00 74.62 114 TYR A CA 1
ATOM 921 C C . TYR A 1 114 ? -0.457 14.276 12.256 1.00 74.62 114 TYR A C 1
ATOM 923 O O . TYR A 1 114 ? -1.428 14.462 12.993 1.00 74.62 114 TYR A O 1
ATOM 931 N N . HIS A 1 115 ? 0.372 13.232 12.422 1.00 75.44 115 HIS A N 1
ATOM 932 C CA . HIS A 1 115 ? 0.066 12.124 13.351 1.00 75.44 115 HIS A CA 1
ATOM 933 C C . HIS A 1 115 ? 1.234 11.647 14.212 1.00 75.44 115 HIS A C 1
ATOM 935 O O . HIS A 1 115 ? 1.011 11.358 15.387 1.00 75.44 115 HIS A O 1
ATOM 941 N N . LEU A 1 116 ? 2.458 11.577 13.675 1.00 73.50 116 LEU A N 1
ATOM 942 C CA . LEU A 1 116 ? 3.588 10.895 14.335 1.00 73.50 116 LEU A CA 1
ATOM 943 C C . LEU A 1 116 ? 3.918 11.430 15.743 1.00 73.50 116 LEU A C 1
ATOM 945 O O . LEU A 1 116 ? 4.299 10.661 16.620 1.00 73.50 116 LEU A O 1
ATOM 949 N N . TYR A 1 117 ? 3.751 12.733 15.972 1.00 75.00 117 TYR A N 1
ATOM 950 C CA . TYR A 1 117 ? 4.076 13.380 17.250 1.00 75.00 117 TYR A CA 1
ATOM 951 C C . TYR A 1 117 ? 2.867 13.587 18.171 1.00 75.00 117 TYR A C 1
ATOM 953 O O . TYR A 1 117 ? 2.989 14.223 19.215 1.00 75.00 117 TYR A O 1
ATOM 961 N N . SER A 1 118 ? 1.698 13.058 17.805 1.00 83.50 118 SER A N 1
ATOM 962 C CA . SER A 1 118 ? 0.487 13.204 18.614 1.00 83.50 118 SER A CA 1
ATOM 963 C C . SER A 1 118 ? 0.506 12.291 19.847 1.00 83.50 118 SER A C 1
ATOM 965 O O . SER A 1 118 ? 1.006 11.165 19.797 1.00 83.50 118 SER A O 1
ATOM 967 N N . GLU A 1 119 ? -0.079 12.746 20.960 1.00 86.62 119 GLU A N 1
ATOM 968 C CA . GLU A 1 119 ? -0.224 11.921 22.171 1.00 86.62 119 GLU A CA 1
ATOM 969 C C . GLU A 1 119 ? -1.001 10.630 21.894 1.00 86.62 119 GLU A C 1
ATOM 971 O O . GLU A 1 119 ? -0.627 9.567 22.387 1.00 86.62 119 GLU A O 1
ATOM 976 N N . ILE A 1 120 ? -2.028 10.698 21.037 1.00 88.00 120 ILE A N 1
ATOM 977 C CA . ILE A 1 120 ? -2.809 9.525 20.635 1.00 88.00 120 ILE A CA 1
ATOM 978 C C . ILE A 1 120 ? -1.956 8.477 19.907 1.00 88.00 120 ILE A C 1
ATOM 980 O O . ILE A 1 120 ? -2.167 7.282 20.094 1.00 88.00 120 ILE A O 1
ATOM 984 N N . TYR A 1 121 ? -0.956 8.892 19.122 1.00 89.06 121 TYR A N 1
ATOM 985 C CA . TYR A 1 121 ? -0.055 7.946 18.466 1.00 89.06 121 TYR A CA 1
ATOM 986 C C . TYR A 1 121 ? 0.814 7.194 19.480 1.00 89.06 121 TYR A C 1
ATOM 988 O O . TYR A 1 121 ? 0.933 5.971 19.391 1.00 89.06 121 TYR A O 1
ATOM 996 N N . LYS A 1 122 ? 1.371 7.899 20.476 1.00 90.94 122 LYS A N 1
ATOM 997 C CA . LYS A 1 122 ? 2.126 7.266 21.573 1.00 90.94 122 LYS A CA 1
ATOM 998 C C . LYS A 1 122 ? 1.239 6.296 22.349 1.00 90.94 122 LYS A C 1
ATOM 1000 O O . LYS A 1 122 ? 1.628 5.151 22.542 1.00 90.94 122 LYS A O 1
ATOM 1005 N N . TYR A 1 123 ? 0.039 6.744 22.711 1.00 92.94 123 TYR A N 1
ATOM 1006 C CA . TYR A 1 123 ? -0.971 5.948 23.402 1.00 92.94 123 TYR A CA 1
ATOM 1007 C C . TYR A 1 123 ? -1.305 4.645 22.653 1.00 92.94 123 TYR A C 1
ATOM 1009 O O . TYR A 1 123 ? -1.308 3.568 23.249 1.00 92.94 123 TYR A O 1
ATOM 1017 N N . TYR A 1 124 ? -1.534 4.730 21.336 1.00 92.75 124 TYR A N 1
ATOM 1018 C CA . TYR A 1 124 ? -1.794 3.566 20.487 1.00 92.75 124 TYR A CA 1
ATOM 1019 C C . TYR A 1 124 ? -0.594 2.614 20.448 1.00 92.75 124 TYR A C 1
ATOM 1021 O O . TYR A 1 124 ? -0.747 1.411 20.658 1.00 92.75 124 TYR A O 1
ATOM 1029 N N . LYS A 1 125 ? 0.616 3.145 20.221 1.00 90.94 125 LYS A N 1
ATOM 1030 C CA . LYS A 1 125 ? 1.836 2.333 20.100 1.00 90.94 125 LYS A CA 1
ATOM 1031 C C . LYS A 1 125 ? 2.205 1.599 21.385 1.00 90.94 125 LYS A C 1
ATOM 1033 O O . LYS A 1 125 ? 2.695 0.477 21.301 1.00 90.94 125 LYS A O 1
ATOM 1038 N N . THR A 1 126 ? 1.959 2.192 22.551 1.00 93.19 126 THR A N 1
ATOM 1039 C CA . THR A 1 126 ? 2.228 1.552 23.848 1.00 93.19 126 THR A CA 1
ATOM 1040 C C . THR A 1 126 ? 1.102 0.634 24.317 1.00 93.19 126 THR A C 1
ATOM 1042 O O . THR A 1 126 ? 1.223 0.047 25.389 1.00 93.19 126 THR A O 1
ATOM 1045 N N . LYS A 1 127 ? 0.018 0.489 23.536 1.00 93.31 127 LYS A N 1
ATOM 1046 C CA . LYS A 1 127 ? -1.189 -0.268 23.916 1.00 93.31 127 LYS A CA 1
ATOM 1047 C C . LYS A 1 127 ? -1.734 0.157 25.286 1.00 93.31 127 LYS A C 1
ATOM 1049 O O . LYS A 1 127 ? -2.204 -0.670 26.064 1.00 93.31 127 LYS A O 1
ATOM 1054 N N . ALA A 1 128 ? -1.640 1.448 25.591 1.00 93.31 128 ALA A N 1
ATOM 1055 C CA . ALA A 1 128 ? -2.053 1.982 26.877 1.00 93.31 128 ALA A CA 1
ATOM 1056 C C . ALA A 1 128 ? -3.580 1.903 27.079 1.00 93.31 128 ALA A C 1
ATOM 1058 O O . ALA A 1 128 ? -4.345 1.783 26.121 1.00 93.31 128 ALA A O 1
ATOM 1059 N N . SER A 1 129 ? -4.020 2.000 28.336 1.00 94.56 129 SER A N 1
ATOM 1060 C CA . SER A 1 129 ? -5.442 2.010 28.732 1.00 94.56 129 SER A CA 1
ATOM 1061 C C . SER A 1 129 ? -5.832 3.171 29.657 1.00 94.56 129 SER A C 1
ATOM 1063 O O . SER A 1 129 ? -7.008 3.468 29.811 1.00 94.56 129 SER A O 1
ATOM 1065 N N . HIS A 1 130 ? -4.866 3.908 30.216 1.00 93.62 130 HIS A N 1
ATOM 1066 C CA . HIS A 1 130 ? -5.095 4.947 31.239 1.00 93.62 130 HIS A CA 1
ATOM 1067 C C . HIS A 1 130 ? -6.009 6.123 30.821 1.00 93.62 130 HIS A C 1
ATOM 1069 O O . HIS A 1 130 ? -6.489 6.845 31.685 1.00 93.62 130 HIS A O 1
ATOM 1075 N N . ARG A 1 131 ? -6.254 6.323 29.518 1.00 91.75 131 ARG A N 1
ATOM 1076 C CA . ARG A 1 131 ? -7.184 7.332 28.960 1.00 91.75 131 ARG A CA 1
ATOM 1077 C C . ARG A 1 131 ? -8.348 6.710 28.178 1.00 91.75 131 ARG A C 1
ATOM 1079 O O . ARG A 1 131 ? -8.961 7.380 27.358 1.00 91.75 131 ARG A O 1
ATOM 1086 N N . ASP A 1 132 ? -8.648 5.428 28.400 1.00 94.31 132 ASP A N 1
ATOM 1087 C CA . ASP A 1 132 ? -9.697 4.719 27.652 1.00 94.31 132 ASP A CA 1
ATOM 1088 C C . ASP A 1 132 ? -11.060 5.409 27.739 1.00 94.31 132 ASP A C 1
ATOM 1090 O O . ASP A 1 132 ? -11.703 5.643 26.717 1.00 94.31 132 ASP A O 1
ATOM 1094 N N . ILE A 1 133 ? -11.455 5.798 28.952 1.00 91.94 133 ILE A N 1
ATOM 1095 C CA . ILE A 1 133 ? -12.714 6.505 29.197 1.00 91.94 133 ILE A CA 1
ATOM 1096 C C . ILE A 1 133 ? -12.733 7.833 28.433 1.00 91.94 133 ILE A C 1
ATOM 1098 O O . ILE A 1 133 ? -13.678 8.103 27.705 1.00 91.94 133 ILE A O 1
ATOM 1102 N N . GLU A 1 134 ? -11.673 8.638 28.533 1.00 89.50 134 GLU A N 1
ATOM 1103 C CA . GLU A 1 134 ? -11.583 9.939 27.858 1.00 89.50 134 GLU A CA 1
ATOM 1104 C C . GLU A 1 134 ? -11.626 9.810 26.326 1.00 89.50 134 GLU A C 1
ATOM 1106 O O . GLU A 1 134 ? -12.256 10.619 25.647 1.00 89.50 134 GLU A O 1
ATOM 1111 N N . TYR A 1 135 ? -10.955 8.804 25.761 1.00 89.44 135 TYR A N 1
ATOM 1112 C CA . TYR A 1 135 ? -10.764 8.698 24.313 1.00 89.44 135 TYR A CA 1
ATOM 1113 C C . TYR A 1 135 ? -11.883 7.950 23.582 1.00 89.44 135 TYR A C 1
ATOM 1115 O O . TYR A 1 135 ? -12.165 8.244 22.411 1.00 89.44 135 TYR A O 1
ATOM 1123 N N . PHE A 1 136 ? -12.502 6.970 24.238 1.00 91.50 136 PHE A N 1
ATOM 1124 C CA . PHE A 1 136 ? -13.349 5.976 23.576 1.00 91.50 136 PHE A CA 1
ATOM 1125 C C . PHE A 1 136 ? -14.773 5.907 24.122 1.00 91.50 136 PHE A C 1
ATOM 1127 O O . PHE A 1 136 ? -15.484 4.961 23.808 1.00 91.50 136 PHE A O 1
ATOM 1134 N N . THR A 1 137 ? -15.218 6.922 24.864 1.00 88.00 137 THR A N 1
ATOM 1135 C CA . THR A 1 137 ? -16.633 7.087 25.224 1.00 88.00 137 THR A CA 1
ATOM 1136 C C . THR A 1 137 ? -17.242 8.287 24.502 1.00 88.00 137 THR A C 1
ATOM 1138 O O . THR A 1 137 ? -16.587 9.306 24.247 1.00 88.00 137 THR A O 1
ATOM 1141 N N . THR A 1 138 ? -18.499 8.156 24.087 1.00 80.06 138 THR A N 1
ATOM 1142 C CA . THR A 1 138 ? -19.224 9.221 23.389 1.00 80.06 138 THR A CA 1
ATOM 1143 C C . THR A 1 138 ? -19.553 10.377 24.342 1.00 80.06 138 THR A C 1
ATOM 1145 O O . THR A 1 138 ? -19.760 10.195 25.535 1.00 80.06 138 THR A O 1
ATOM 1148 N N . GLY A 1 139 ? -19.559 11.613 23.830 1.00 70.62 139 GLY A N 1
ATOM 1149 C CA . GLY A 1 139 ? -19.857 12.816 24.625 1.00 70.62 139 GLY A CA 1
ATOM 1150 C C . GLY A 1 139 ? -18.649 13.511 25.270 1.00 70.62 139 GLY A C 1
ATOM 1151 O O . GLY A 1 139 ? -18.735 14.703 25.562 1.00 70.62 139 GLY A O 1
ATOM 1152 N N . HIS A 1 140 ? -17.492 12.851 25.381 1.00 65.38 140 HIS A N 1
ATOM 1153 C CA . HIS A 1 140 ? -16.246 13.443 25.898 1.00 65.38 140 HIS A CA 1
ATOM 1154 C C . HIS A 1 140 ? -15.420 14.156 24.809 1.00 65.38 140 HIS A C 1
ATOM 1156 O O . HIS A 1 140 ? -14.235 13.893 24.609 1.00 65.38 140 HIS A O 1
ATOM 1162 N N . ILE A 1 141 ? -16.035 15.079 24.062 1.00 60.47 141 ILE A N 1
ATOM 1163 C CA . ILE A 1 141 ? -15.302 15.860 23.054 1.00 60.47 141 ILE A CA 1
ATOM 116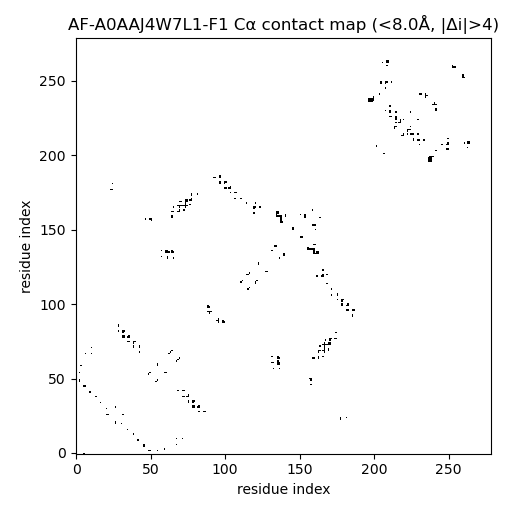4 C C . ILE A 1 141 ? -14.624 17.049 23.742 1.00 60.47 141 ILE A C 1
ATOM 1166 O O . ILE A 1 141 ? -15.271 18.044 24.076 1.00 60.47 141 ILE A O 1
ATOM 1170 N N . ASN A 1 142 ? -13.307 16.965 23.936 1.00 58.28 142 ASN A N 1
ATOM 1171 C CA . ASN A 1 142 ? -12.530 18.081 24.468 1.00 58.28 142 ASN A CA 1
ATOM 1172 C C . ASN A 1 142 ? -12.576 19.256 23.471 1.00 58.28 142 ASN A C 1
ATOM 1174 O O . ASN A 1 142 ? -12.135 19.130 22.323 1.00 58.28 142 ASN A O 1
ATOM 1178 N N . LYS A 1 143 ? -13.145 20.398 23.889 1.00 55.62 143 LYS A N 1
ATOM 1179 C CA . LYS A 1 143 ? -13.463 21.536 23.000 1.00 55.62 143 LYS A CA 1
ATOM 1180 C C . LYS A 1 143 ? -12.232 22.101 22.274 1.00 55.62 143 LYS A C 1
ATOM 1182 O O . LYS A 1 143 ? -12.346 22.650 21.182 1.00 55.62 143 LYS A O 1
ATOM 1187 N N . THR A 1 144 ? -11.051 21.914 22.854 1.00 55.69 144 THR A N 1
ATOM 1188 C CA . THR A 1 144 ? -9.748 22.337 22.322 1.00 55.69 144 THR A CA 1
ATOM 1189 C C . THR A 1 144 ? -9.268 21.500 21.128 1.00 55.69 144 THR A C 1
ATOM 1191 O O . THR A 1 144 ? -8.438 21.967 20.351 1.00 55.69 144 THR A O 1
ATOM 1194 N N . HIS A 1 145 ? -9.804 20.291 20.918 1.00 54.03 145 HIS A N 1
ATOM 1195 C CA . HIS A 1 145 ? -9.454 19.431 19.780 1.00 54.03 145 HIS A CA 1
ATOM 1196 C C . HIS A 1 145 ? -10.269 19.719 18.504 1.00 54.03 145 HIS A C 1
ATOM 1198 O O . HIS A 1 145 ? -9.891 19.239 17.432 1.00 54.03 145 HIS A O 1
ATOM 1204 N N . LEU A 1 146 ? -11.323 20.549 18.578 1.00 52.22 146 LEU A N 1
ATOM 1205 C CA . LEU A 1 146 ? -12.151 20.944 17.422 1.00 52.22 146 LEU A CA 1
ATOM 1206 C C . LEU A 1 146 ? -11.448 21.884 16.428 1.00 52.22 146 LEU A C 1
ATOM 1208 O O . LEU A 1 146 ? -11.984 22.161 15.359 1.00 52.22 146 LEU A O 1
ATOM 1212 N N . VAL A 1 147 ? -10.250 22.377 16.750 1.00 52.81 147 VAL A N 1
ATOM 1213 C CA . VAL A 1 147 ? -9.534 23.361 15.916 1.00 52.81 147 VAL A CA 1
ATOM 1214 C C . VAL A 1 147 ? -9.070 22.755 14.576 1.00 52.81 147 VAL A C 1
ATOM 1216 O O . VAL A 1 147 ? -8.830 23.478 13.615 1.00 52.81 147 VAL A O 1
ATOM 1219 N N . ASN A 1 148 ? -9.026 21.420 14.456 1.00 50.50 148 ASN A N 1
ATOM 1220 C CA . ASN A 1 148 ? -8.754 20.723 13.196 1.00 50.50 148 ASN A CA 1
ATOM 1221 C C . ASN A 1 148 ? -10.053 20.169 12.580 1.00 50.50 148 ASN A C 1
ATOM 1223 O O . ASN A 1 148 ? -10.434 19.039 12.877 1.00 50.50 148 ASN A O 1
ATOM 1227 N N . SER A 1 149 ? -10.674 20.994 11.729 1.00 51.94 149 SER A N 1
ATOM 1228 C CA . SER A 1 149 ? -11.824 20.862 10.796 1.00 51.94 149 SER A CA 1
ATOM 1229 C C . SER A 1 149 ? -12.627 19.553 10.616 1.00 51.94 149 SER A C 1
ATOM 1231 O O . SER A 1 149 ? -13.777 19.632 10.201 1.00 51.94 149 SER A O 1
ATOM 1233 N N . PHE A 1 150 ? -12.116 18.361 10.923 1.00 52.78 150 PHE A N 1
ATOM 1234 C CA . PHE A 1 150 ? -12.837 17.091 10.747 1.00 52.78 150 PHE A CA 1
ATOM 1235 C C . PHE A 1 150 ? -13.848 16.778 11.858 1.00 52.78 150 PHE A C 1
ATOM 1237 O O . PHE A 1 150 ? -14.675 15.890 11.682 1.00 52.78 150 PHE A O 1
ATOM 1244 N N . SER A 1 151 ? -13.804 17.469 13.001 1.00 55.09 151 SER A N 1
ATOM 1245 C CA . SER A 1 151 ? -14.693 17.194 14.141 1.00 55.09 151 SER A CA 1
ATOM 1246 C C . SER A 1 151 ? -16.166 17.527 13.883 1.00 55.09 151 SER A C 1
ATOM 1248 O O . SER A 1 151 ? -17.028 16.956 14.543 1.00 55.09 151 SER A O 1
ATOM 1250 N N . PHE A 1 152 ? -16.462 18.421 12.935 1.00 51.12 152 PHE A N 1
ATOM 1251 C CA . PHE A 1 152 ? -17.827 18.892 12.664 1.00 51.12 152 PHE A CA 1
ATOM 1252 C C . PHE A 1 152 ? -18.691 17.875 11.897 1.00 51.12 152 PHE A C 1
ATOM 1254 O O . PHE A 1 152 ? -19.913 17.928 11.984 1.00 51.12 152 PHE A O 1
ATOM 1261 N N . GLU A 1 153 ? -18.074 16.917 11.198 1.00 55.69 153 GLU A N 1
ATOM 1262 C CA . GLU A 1 153 ? -18.771 15.874 10.423 1.00 55.69 153 GLU A CA 1
ATOM 1263 C C . GLU A 1 153 ? -18.907 14.542 11.186 1.00 55.69 153 GLU A C 1
ATOM 1265 O O . GLU A 1 153 ? -19.522 13.581 10.710 1.00 55.69 153 GLU A O 1
ATOM 1270 N N . ILE A 1 154 ? -18.326 14.457 12.386 1.00 65.81 154 ILE A N 1
ATOM 1271 C CA . ILE A 1 154 ? -18.364 13.258 13.222 1.00 65.81 154 ILE A CA 1
ATOM 1272 C C . ILE A 1 154 ? -19.782 13.098 13.764 1.00 65.81 154 ILE A C 1
ATOM 1274 O O . ILE A 1 154 ? -20.265 13.948 14.500 1.00 65.81 154 ILE A O 1
ATOM 1278 N N . ASN A 1 155 ? -20.450 11.985 13.442 1.00 74.25 155 ASN A N 1
ATOM 1279 C CA . ASN A 1 155 ? -21.708 11.632 14.095 1.00 74.25 155 ASN A CA 1
ATOM 1280 C C . ASN A 1 155 ? -21.413 11.279 15.566 1.00 74.25 155 ASN A C 1
ATOM 1282 O O . ASN A 1 155 ? -20.883 10.190 15.811 1.00 74.25 155 ASN A O 1
ATOM 1286 N N . PRO A 1 156 ? -21.774 12.136 16.540 1.00 74.88 156 PRO A N 1
ATOM 1287 C CA . PRO A 1 156 ? -21.352 11.969 17.931 1.00 74.88 156 PRO A CA 1
ATOM 1288 C C . PRO A 1 156 ? -21.999 10.753 18.606 1.00 74.88 156 PRO A C 1
ATOM 1290 O O . PRO A 1 156 ? -21.533 10.316 19.650 1.00 74.88 156 PRO A O 1
ATOM 1293 N N . LYS A 1 157 ? -23.052 10.178 18.004 1.00 80.25 157 LYS A N 1
ATOM 1294 C CA . LYS A 1 157 ? -23.720 8.957 18.480 1.00 80.25 157 LYS A CA 1
ATOM 1295 C C . LYS A 1 157 ? -23.071 7.669 17.965 1.00 80.25 157 LYS A C 1
ATOM 1297 O O . LYS A 1 157 ? -23.489 6.584 18.349 1.00 80.25 157 LYS A O 1
ATOM 1302 N N . PHE A 1 158 ? -22.120 7.759 17.034 1.00 85.56 158 PHE A N 1
ATOM 1303 C CA . PHE A 1 158 ? -21.489 6.582 16.432 1.00 85.56 158 PHE A CA 1
ATOM 1304 C C . PHE A 1 158 ? -19.984 6.732 16.225 1.00 85.56 158 PHE A C 1
ATOM 1306 O O . PHE A 1 158 ? -19.377 5.847 15.638 1.00 85.56 158 PHE A O 1
ATOM 1313 N N . SER A 1 159 ? -19.354 7.818 16.650 1.00 84.69 159 SER A N 1
ATOM 1314 C CA . SER A 1 159 ? -17.924 8.048 16.461 1.00 84.69 159 SER A CA 1
ATOM 1315 C C . SER A 1 159 ? -17.375 8.863 17.618 1.00 84.69 159 SER A C 1
ATOM 1317 O O . SER A 1 159 ? -18.047 9.780 18.092 1.00 84.69 159 SER A O 1
ATOM 1319 N N . THR A 1 160 ? -16.137 8.577 18.007 1.00 84.88 160 THR A N 1
ATOM 1320 C CA . THR A 1 160 ? -15.356 9.487 18.846 1.00 84.88 160 THR A CA 1
ATOM 1321 C C . THR A 1 160 ? -14.421 10.314 17.958 1.00 84.88 160 THR A C 1
ATOM 1323 O O . THR A 1 160 ? -14.454 10.234 16.732 1.00 84.88 160 THR A O 1
ATOM 1326 N N . PHE A 1 161 ? -13.622 11.206 18.538 1.00 83.81 161 PHE A N 1
ATOM 1327 C CA . PHE A 1 161 ? -12.545 11.843 17.774 1.00 83.81 161 PHE A CA 1
ATOM 1328 C C . PHE A 1 161 ? -11.360 10.882 17.595 1.00 83.81 161 PHE A C 1
ATOM 1330 O O . PHE A 1 161 ? -10.692 10.874 16.556 1.00 83.81 161 PHE A O 1
ATOM 1337 N N . TYR A 1 162 ? -11.094 10.068 18.618 1.00 88.62 162 TYR A N 1
ATOM 1338 C CA . TYR A 1 162 ? -9.908 9.229 18.685 1.00 88.62 162 TYR A CA 1
ATOM 1339 C C . TYR A 1 162 ? -10.060 7.912 17.930 1.00 88.62 162 TYR A C 1
ATOM 1341 O O . TYR A 1 162 ? -9.068 7.458 17.367 1.00 88.62 162 TYR A O 1
ATOM 1349 N N . ASP A 1 163 ? -11.261 7.342 17.801 1.00 90.25 163 ASP A N 1
ATOM 1350 C CA . ASP A 1 163 ? -11.486 6.146 16.976 1.00 90.25 163 ASP A CA 1
ATOM 1351 C C . ASP A 1 163 ? -11.065 6.380 15.509 1.00 90.25 163 ASP A C 1
ATOM 1353 O O . ASP A 1 163 ? -10.384 5.553 14.898 1.00 90.25 163 ASP A O 1
ATOM 1357 N N . TYR A 1 164 ? -11.366 7.560 14.961 1.00 88.69 164 TYR A N 1
ATOM 1358 C CA . TYR A 1 164 ? -10.943 7.982 13.633 1.00 88.69 164 TYR A CA 1
ATOM 1359 C C . TYR A 1 164 ? -9.432 8.206 13.563 1.00 88.69 164 TYR A C 1
ATOM 1361 O O . TYR A 1 164 ? -8.792 7.824 12.579 1.00 88.69 164 TYR A O 1
ATOM 1369 N N . LYS A 1 165 ? -8.825 8.789 14.606 1.00 89.31 165 LYS A N 1
ATOM 1370 C CA . LYS A 1 165 ? -7.362 8.918 14.683 1.00 89.31 165 LYS A CA 1
ATOM 1371 C C . LYS A 1 165 ? -6.696 7.543 14.664 1.00 89.31 165 LYS A C 1
ATOM 1373 O O . LYS A 1 165 ? -5.790 7.355 13.857 1.00 89.31 165 LYS A O 1
ATOM 1378 N N . ILE A 1 166 ? -7.181 6.579 15.447 1.00 93.00 166 ILE A N 1
ATOM 1379 C CA . ILE A 1 166 ? -6.684 5.196 15.432 1.00 93.00 166 ILE A CA 1
ATOM 1380 C C . ILE A 1 166 ? -6.875 4.559 14.049 1.00 93.00 166 ILE A C 1
ATOM 1382 O O . ILE A 1 166 ? -5.929 3.985 13.511 1.00 93.00 166 ILE A O 1
ATOM 1386 N N . ALA A 1 167 ? -8.035 4.739 13.410 1.00 94.00 167 ALA A N 1
ATOM 1387 C CA . ALA A 1 167 ? -8.277 4.233 12.057 1.00 94.00 167 ALA A CA 1
ATOM 1388 C C . ALA A 1 167 ? -7.251 4.768 11.041 1.00 94.00 167 ALA A C 1
ATOM 1390 O O . ALA A 1 167 ? -6.784 4.029 10.169 1.00 94.00 167 ALA A O 1
ATOM 1391 N N . ARG A 1 168 ? -6.846 6.040 11.165 1.00 92.62 168 ARG A N 1
ATOM 1392 C CA . ARG A 1 168 ? -5.793 6.638 10.327 1.00 92.62 168 ARG A CA 1
ATOM 1393 C C . ARG A 1 168 ? -4.406 6.061 10.607 1.00 92.62 168 ARG A C 1
ATOM 1395 O O . ARG A 1 168 ? -3.639 5.918 9.656 1.00 92.62 168 ARG A O 1
ATOM 1402 N N . ILE A 1 169 ? -4.093 5.725 11.860 1.00 93.81 169 ILE A N 1
ATOM 1403 C CA . ILE A 1 169 ? -2.842 5.037 12.216 1.00 93.81 169 ILE A CA 1
ATOM 1404 C C . ILE A 1 169 ? -2.811 3.652 11.558 1.00 93.81 169 ILE A C 1
ATOM 1406 O O . ILE A 1 169 ? -1.868 3.349 10.832 1.00 93.81 169 ILE A O 1
ATOM 1410 N N . ILE A 1 170 ? -3.881 2.865 11.712 1.00 95.12 170 ILE A N 1
ATOM 1411 C CA . ILE A 1 170 ? -4.019 1.534 11.096 1.00 95.12 170 ILE A CA 1
ATOM 1412 C C . ILE A 1 170 ? -3.892 1.625 9.569 1.00 95.12 170 ILE A C 1
ATOM 1414 O O . ILE A 1 170 ? -3.150 0.867 8.951 1.00 95.12 170 ILE A O 1
ATOM 1418 N N . THR A 1 171 ? -4.568 2.598 8.950 1.00 95.88 171 THR A N 1
ATOM 1419 C CA . THR A 1 171 ? -4.475 2.849 7.501 1.00 95.88 171 THR A CA 1
ATOM 1420 C C . THR A 1 171 ? -3.031 3.094 7.069 1.00 95.88 171 THR A C 1
ATOM 1422 O O . THR A 1 171 ? -2.582 2.550 6.062 1.00 95.88 171 THR A O 1
ATOM 1425 N N . TYR A 1 172 ? -2.305 3.937 7.808 1.00 95.44 172 TYR A N 1
ATOM 1426 C CA . TYR A 1 172 ? -0.911 4.246 7.515 1.00 95.44 172 TYR A CA 1
ATOM 1427 C C . TYR A 1 172 ? -0.025 3.001 7.604 1.00 95.44 172 TYR A C 1
ATOM 1429 O O . TYR A 1 172 ? 0.772 2.772 6.697 1.00 95.44 172 TYR A O 1
ATOM 1437 N N . GLU A 1 173 ? -0.194 2.184 8.647 1.00 94.94 173 GLU A N 1
ATOM 1438 C CA . GLU A 1 173 ? 0.561 0.938 8.824 1.00 94.94 173 GLU A CA 1
ATOM 1439 C C . GLU A 1 173 ? 0.337 -0.024 7.646 1.00 94.94 173 GLU A C 1
ATOM 1441 O O . GLU A 1 173 ? 1.305 -0.503 7.054 1.00 94.94 173 GLU A O 1
ATOM 1446 N N . LEU A 1 174 ? -0.922 -0.225 7.238 1.00 95.81 174 LEU A N 1
ATOM 1447 C CA . LEU A 1 174 ? -1.277 -1.088 6.105 1.00 95.81 174 LEU A CA 1
ATOM 1448 C C . LEU A 1 174 ? -0.731 -0.563 4.766 1.00 95.81 174 LEU A C 1
ATOM 1450 O O . LEU A 1 174 ? -0.155 -1.324 3.987 1.00 95.81 174 LEU A O 1
ATOM 1454 N N . LEU A 1 175 ? -0.876 0.739 4.490 1.00 96.38 175 LEU A N 1
ATOM 1455 C CA . LEU A 1 175 ? -0.366 1.335 3.249 1.00 96.38 175 LEU A CA 1
ATOM 1456 C C . LEU A 1 175 ? 1.161 1.323 3.196 1.00 96.38 175 LEU A C 1
ATOM 1458 O O . LEU A 1 175 ? 1.723 1.045 2.140 1.00 96.38 175 LEU A O 1
ATOM 1462 N N . SER A 1 176 ? 1.832 1.614 4.312 1.00 95.06 176 SER A N 1
ATOM 1463 C CA . SER A 1 176 ? 3.294 1.597 4.379 1.00 95.06 176 SER A CA 1
ATOM 1464 C C . SER A 1 176 ? 3.824 0.186 4.121 1.00 95.06 176 SER A C 1
ATOM 1466 O O . SER A 1 176 ? 4.720 0.022 3.295 1.00 95.06 176 SER A O 1
ATOM 1468 N N . ALA A 1 177 ? 3.224 -0.844 4.731 1.00 94.50 177 ALA A N 1
ATOM 1469 C CA . ALA A 1 177 ? 3.579 -2.238 4.463 1.00 94.50 177 ALA A CA 1
ATOM 1470 C C . ALA A 1 177 ? 3.394 -2.603 2.977 1.00 94.50 177 ALA A C 1
ATOM 1472 O O . ALA A 1 177 ? 4.330 -3.083 2.337 1.00 94.50 177 ALA A O 1
ATOM 1473 N N . TYR A 1 178 ? 2.229 -2.293 2.398 1.00 94.62 178 TYR A N 1
ATOM 1474 C CA . TYR A 1 178 ? 1.944 -2.557 0.983 1.00 94.62 178 TYR A CA 1
ATOM 1475 C C . TYR A 1 178 ? 2.941 -1.871 0.034 1.00 94.62 178 TYR A C 1
ATOM 1477 O O . TYR A 1 178 ? 3.494 -2.503 -0.870 1.00 94.62 178 TYR A O 1
ATOM 1485 N N . LEU A 1 179 ? 3.182 -0.572 0.229 1.00 94.12 179 LEU A N 1
ATOM 1486 C CA . LEU A 1 179 ? 4.050 0.223 -0.641 1.00 94.12 179 LEU A CA 1
ATOM 1487 C C . LEU A 1 179 ? 5.523 -0.197 -0.527 1.00 94.12 179 LEU A C 1
ATOM 1489 O O . LEU A 1 179 ? 6.225 -0.234 -1.542 1.00 94.12 179 LEU A O 1
ATOM 1493 N N . ASN A 1 180 ? 5.984 -0.555 0.676 1.00 92.56 180 ASN A N 1
ATOM 1494 C CA . ASN A 1 180 ? 7.319 -1.118 0.876 1.00 92.56 180 ASN A CA 1
ATOM 1495 C C . ASN A 1 180 ? 7.469 -2.452 0.135 1.00 92.56 180 ASN A C 1
ATOM 1497 O O . ASN A 1 180 ? 8.408 -2.605 -0.648 1.00 92.56 180 ASN A O 1
ATOM 1501 N N . ASN A 1 181 ? 6.515 -3.376 0.292 1.00 91.06 181 ASN A N 1
ATOM 1502 C CA . ASN A 1 181 ? 6.541 -4.666 -0.403 1.00 91.06 181 ASN A CA 1
ATOM 1503 C C . ASN A 1 181 ? 6.550 -4.497 -1.928 1.00 91.06 181 ASN A C 1
ATOM 1505 O O . ASN A 1 181 ? 7.368 -5.117 -2.612 1.00 91.06 181 ASN A O 1
ATO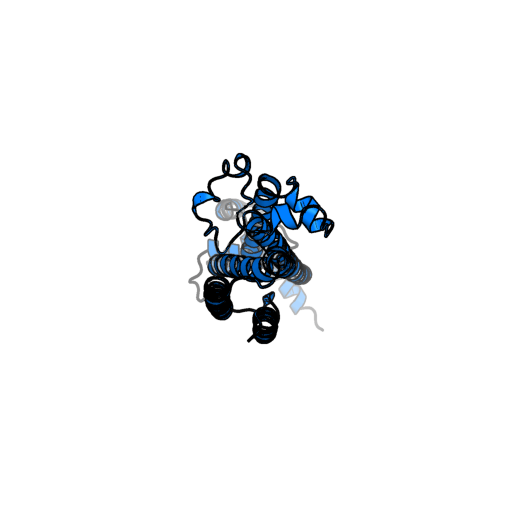M 1509 N N . LYS A 1 182 ? 5.703 -3.611 -2.476 1.00 89.56 182 LYS A N 1
ATOM 1510 C CA . LYS A 1 182 ? 5.696 -3.315 -3.919 1.00 89.56 182 LYS A CA 1
ATOM 1511 C C . LYS A 1 182 ? 7.030 -2.744 -4.389 1.00 89.56 182 LYS A C 1
ATOM 1513 O O . LYS A 1 182 ? 7.560 -3.209 -5.394 1.00 89.56 182 LYS A O 1
ATOM 1518 N N . THR A 1 183 ? 7.604 -1.797 -3.651 1.00 87.19 183 THR A N 1
ATOM 1519 C CA . THR A 1 183 ? 8.910 -1.211 -3.991 1.00 87.19 183 THR A CA 1
ATOM 1520 C C . THR A 1 183 ? 10.018 -2.270 -4.008 1.00 87.19 183 THR A C 1
ATOM 1522 O O . THR A 1 183 ? 10.823 -2.304 -4.941 1.00 87.19 183 THR A O 1
ATOM 1525 N N . THR A 1 184 ? 10.039 -3.169 -3.021 1.00 86.75 184 THR A N 1
ATOM 1526 C CA . THR A 1 184 ? 11.009 -4.272 -2.939 1.00 86.75 184 THR A CA 1
ATOM 1527 C C . THR A 1 184 ? 10.831 -5.281 -4.073 1.00 86.75 184 THR A C 1
ATOM 1529 O O . THR A 1 184 ? 11.817 -5.678 -4.694 1.00 86.75 184 THR A O 1
ATOM 1532 N N . SER A 1 185 ? 9.591 -5.645 -4.409 1.00 86.50 185 SER A N 1
ATOM 1533 C CA . SER A 1 185 ? 9.290 -6.542 -5.533 1.00 86.50 185 SER A CA 1
ATOM 1534 C C . SER A 1 185 ? 9.806 -5.975 -6.862 1.00 86.50 185 S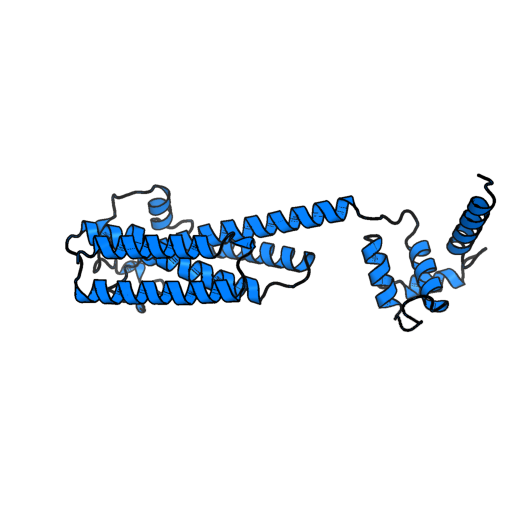ER A C 1
ATOM 1536 O O . SER A 1 185 ? 10.501 -6.671 -7.601 1.00 86.50 185 SER A O 1
ATOM 1538 N N . TYR A 1 186 ? 9.586 -4.683 -7.125 1.00 83.62 186 TYR A N 1
ATOM 1539 C CA . TYR A 1 186 ? 10.139 -4.033 -8.315 1.00 83.62 186 TYR A CA 1
ATOM 1540 C C . TYR A 1 186 ? 11.671 -3.957 -8.310 1.00 83.62 186 TYR A C 1
ATOM 1542 O O . TYR A 1 186 ? 12.291 -4.101 -9.362 1.00 83.62 186 TYR A O 1
ATOM 1550 N N . ASN A 1 187 ? 12.303 -3.760 -7.148 1.00 79.94 187 ASN A N 1
ATOM 1551 C CA . ASN A 1 187 ? 13.764 -3.812 -7.044 1.00 79.94 187 ASN A CA 1
ATOM 1552 C C . ASN A 1 187 ? 14.315 -5.195 -7.403 1.00 79.94 187 ASN A C 1
ATOM 1554 O O . ASN A 1 187 ? 15.321 -5.269 -8.103 1.00 79.94 187 ASN A O 1
ATOM 1558 N N . SER A 1 188 ? 13.648 -6.267 -6.971 1.00 79.31 188 SER A N 1
ATOM 1559 C CA . SER A 1 188 ? 14.024 -7.638 -7.328 1.00 79.31 188 SER A CA 1
ATOM 1560 C C . SER A 1 188 ? 13.887 -7.886 -8.832 1.00 79.31 188 SER A C 1
ATOM 1562 O O . SER A 1 188 ? 14.851 -8.329 -9.450 1.00 79.31 188 SER A O 1
ATOM 1564 N N . LEU A 1 189 ? 12.755 -7.504 -9.438 1.00 75.75 189 LEU A N 1
ATOM 1565 C CA . LEU A 1 189 ? 12.525 -7.649 -10.883 1.00 75.75 189 LEU A CA 1
ATOM 1566 C C . LEU A 1 189 ? 13.577 -6.907 -11.720 1.00 75.75 189 LEU A C 1
ATOM 1568 O O . LEU A 1 189 ? 14.093 -7.439 -12.705 1.00 75.75 189 LEU A O 1
ATOM 1572 N N . ILE A 1 190 ? 13.933 -5.685 -11.315 1.00 70.31 190 ILE A N 1
ATOM 1573 C CA . ILE A 1 190 ? 14.984 -4.912 -11.986 1.00 70.31 190 ILE A CA 1
ATOM 1574 C C . ILE A 1 190 ? 16.350 -5.555 -11.757 1.00 70.31 190 ILE A C 1
ATOM 1576 O O . ILE A 1 190 ? 17.101 -5.687 -12.714 1.00 70.31 190 ILE A O 1
ATOM 1580 N N . GLY A 1 191 ? 16.653 -6.002 -10.535 1.00 63.16 191 GLY A N 1
ATOM 1581 C CA . GLY A 1 191 ? 17.895 -6.710 -10.219 1.00 63.16 191 GLY A CA 1
ATOM 1582 C C . GLY A 1 191 ? 18.105 -7.932 -11.117 1.00 63.16 191 GLY A C 1
ATOM 1583 O O . GLY A 1 191 ? 19.163 -8.069 -11.733 1.00 63.16 191 GLY A O 1
ATOM 1584 N N . THR A 1 192 ? 17.065 -8.753 -11.293 1.00 60.66 192 THR A N 1
ATOM 1585 C CA . THR A 1 192 ? 17.096 -9.902 -12.213 1.00 60.66 192 THR A CA 1
ATOM 1586 C C . THR A 1 192 ? 17.234 -9.486 -13.679 1.00 60.66 192 THR A C 1
ATOM 1588 O O . THR A 1 192 ? 17.976 -10.114 -14.428 1.00 60.66 192 THR A O 1
ATOM 1591 N N . ALA A 1 193 ? 16.587 -8.393 -14.100 1.00 59.88 193 ALA A N 1
ATOM 1592 C CA . ALA A 1 193 ? 16.723 -7.877 -15.463 1.00 59.88 193 ALA A CA 1
ATOM 1593 C C . ALA A 1 193 ? 18.131 -7.316 -15.739 1.00 59.88 193 ALA A C 1
ATOM 1595 O O . ALA A 1 193 ? 18.643 -7.459 -16.846 1.00 59.88 193 ALA A O 1
ATOM 1596 N N . THR A 1 194 ? 18.779 -6.709 -14.738 1.00 57.03 194 THR A N 1
ATOM 1597 C CA . THR A 1 194 ? 20.145 -6.178 -14.859 1.00 57.03 194 THR A CA 1
ATOM 1598 C C . THR A 1 194 ? 21.217 -7.264 -14.863 1.00 57.03 194 THR A C 1
ATOM 1600 O O . THR A 1 194 ? 22.242 -7.079 -15.506 1.00 57.03 194 THR A O 1
ATOM 1603 N N . GLN A 1 195 ? 20.981 -8.409 -14.212 1.00 58.06 195 GLN A N 1
ATOM 1604 C CA . GLN A 1 195 ? 21.904 -9.552 -14.267 1.00 58.06 195 GLN A CA 1
ATOM 1605 C C . GLN A 1 195 ? 21.951 -10.208 -15.656 1.00 58.06 195 GLN A C 1
ATOM 1607 O O . GLN A 1 195 ? 22.985 -10.741 -16.039 1.00 58.06 195 GLN A O 1
ATOM 1612 N N . ASN A 1 196 ? 20.870 -10.096 -16.433 1.00 57.69 196 ASN A N 1
ATOM 1613 C CA . ASN A 1 196 ? 20.781 -10.600 -17.808 1.00 57.69 196 ASN A CA 1
ATOM 1614 C C . ASN A 1 196 ? 20.997 -9.502 -18.866 1.00 57.69 196 ASN A C 1
ATOM 1616 O O . ASN A 1 196 ? 20.654 -9.684 -20.036 1.00 57.69 196 ASN A O 1
ATOM 1620 N N . ALA A 1 197 ? 21.508 -8.335 -18.467 1.00 63.44 197 ALA A N 1
ATOM 1621 C CA . ALA A 1 197 ? 21.682 -7.207 -19.366 1.00 63.44 197 ALA A CA 1
ATOM 1622 C C . ALA A 1 197 ? 22.871 -7.409 -20.309 1.00 63.44 197 ALA A C 1
ATOM 1624 O O . ALA A 1 197 ? 24.009 -7.574 -19.872 1.00 63.44 197 ALA A O 1
ATOM 1625 N N . ILE A 1 198 ? 22.611 -7.332 -21.612 1.00 73.62 198 ILE A N 1
ATOM 1626 C CA . ILE A 1 198 ? 23.658 -7.314 -22.633 1.00 73.62 198 ILE A CA 1
ATOM 1627 C C . ILE A 1 198 ? 24.269 -5.913 -22.631 1.00 73.62 198 ILE A C 1
ATOM 1629 O O . ILE A 1 198 ? 23.558 -4.928 -22.806 1.00 73.62 198 ILE A O 1
ATOM 1633 N N . THR A 1 199 ? 25.579 -5.801 -22.431 1.00 82.12 199 THR A N 1
ATOM 1634 C CA . THR A 1 199 ? 26.283 -4.513 -22.455 1.00 82.12 199 THR A CA 1
ATOM 1635 C C . THR A 1 199 ? 26.969 -4.302 -23.798 1.00 82.12 199 THR A C 1
ATOM 1637 O O . THR A 1 199 ? 27.470 -5.234 -24.424 1.00 82.12 199 THR A O 1
ATOM 1640 N N . TRP A 1 200 ? 26.980 -3.057 -24.269 1.00 88.81 200 TRP A N 1
ATOM 1641 C CA . TRP A 1 200 ? 27.725 -2.691 -25.469 1.00 88.81 200 TRP A CA 1
ATOM 1642 C C . TRP A 1 200 ? 29.161 -2.329 -25.108 1.00 88.81 200 TRP A C 1
ATOM 1644 O O . TRP A 1 200 ? 29.400 -1.404 -24.333 1.00 88.81 200 TRP A O 1
ATOM 1654 N N . SER A 1 201 ? 30.113 -3.062 -25.675 1.00 88.94 201 SER A N 1
ATOM 1655 C CA . SER A 1 201 ? 31.537 -2.943 -25.334 1.00 88.94 201 SER A CA 1
ATOM 1656 C C . SER A 1 201 ? 32.309 -1.951 -26.209 1.00 88.94 201 SER A C 1
ATOM 1658 O O . SER A 1 201 ? 33.463 -1.650 -25.928 1.00 88.94 201 SER A O 1
ATOM 1660 N N . GLU A 1 202 ? 31.696 -1.455 -27.281 1.00 90.44 202 GLU A N 1
ATOM 1661 C CA . GLU A 1 202 ? 32.340 -0.574 -28.256 1.00 90.44 202 GLU A CA 1
ATOM 1662 C C . GLU A 1 202 ? 31.982 0.901 -28.020 1.00 90.44 202 GLU A C 1
ATOM 1664 O O . GLU A 1 202 ? 31.177 1.262 -27.160 1.00 90.44 202 GLU A O 1
ATOM 1669 N N . SER A 1 203 ? 32.564 1.806 -28.805 1.00 90.50 203 SER A N 1
ATOM 1670 C CA . SER A 1 203 ? 32.247 3.234 -28.676 1.00 90.50 203 SER A CA 1
ATOM 1671 C C . SER A 1 203 ? 30.775 3.548 -29.010 1.00 90.50 203 SER A C 1
ATOM 1673 O O . SER A 1 203 ? 30.142 2.882 -29.830 1.00 90.50 203 SER A O 1
ATOM 1675 N N . ASN A 1 204 ? 30.235 4.642 -28.460 1.00 88.62 204 ASN A N 1
ATOM 1676 C CA . ASN A 1 204 ? 28.903 5.143 -28.840 1.00 88.62 204 ASN A CA 1
ATOM 1677 C C . ASN A 1 204 ? 28.824 5.473 -30.348 1.00 88.62 204 ASN A C 1
ATOM 1679 O O . ASN A 1 204 ? 27.796 5.293 -30.993 1.00 88.62 204 ASN A O 1
ATOM 1683 N N . SER A 1 205 ? 29.944 5.898 -30.947 1.00 89.62 205 SER A N 1
ATOM 1684 C CA . SER A 1 205 ? 30.028 6.099 -32.396 1.00 89.62 205 SER A CA 1
ATOM 1685 C C . SER A 1 205 ? 29.834 4.797 -33.180 1.00 89.62 205 SER A C 1
ATOM 1687 O O . SER A 1 205 ? 29.135 4.819 -34.184 1.00 89.62 205 SER A O 1
ATOM 1689 N N . ALA A 1 206 ? 30.398 3.677 -32.722 1.00 92.12 206 ALA A N 1
ATOM 1690 C CA . ALA A 1 206 ? 30.212 2.369 -33.353 1.00 92.12 206 ALA A CA 1
ATOM 1691 C C . ALA A 1 206 ? 28.744 1.911 -33.294 1.00 92.12 206 ALA A C 1
ATOM 1693 O O . ALA A 1 206 ? 28.195 1.441 -34.290 1.00 92.12 206 ALA A O 1
ATOM 1694 N N . LEU A 1 207 ? 28.067 2.136 -32.161 1.00 93.25 207 LEU A N 1
ATOM 1695 C CA . LEU A 1 207 ? 26.641 1.825 -32.030 1.00 93.25 207 LEU A CA 1
ATOM 1696 C C . LEU A 1 207 ? 25.783 2.674 -32.977 1.00 93.25 207 LEU A C 1
ATOM 1698 O O . LEU A 1 207 ? 24.880 2.161 -33.636 1.00 93.25 207 LEU A O 1
ATOM 1702 N N . ILE A 1 208 ? 26.078 3.973 -33.075 1.00 93.31 208 ILE A N 1
ATOM 1703 C CA . ILE A 1 208 ? 25.392 4.886 -33.999 1.00 93.31 208 ILE A CA 1
ATOM 1704 C C . ILE A 1 208 ? 25.625 4.464 -35.454 1.00 93.31 208 ILE A C 1
ATOM 1706 O O . ILE A 1 208 ? 24.686 4.492 -36.246 1.00 93.31 208 ILE A O 1
ATOM 1710 N N . GLU A 1 209 ? 26.837 4.034 -35.800 1.00 93.88 209 GLU A N 1
ATOM 1711 C CA . GLU A 1 209 ? 27.166 3.511 -37.128 1.00 93.88 209 GLU A CA 1
ATOM 1712 C C . GLU A 1 209 ? 26.308 2.283 -37.480 1.00 93.88 209 GLU A C 1
ATOM 1714 O O . GLU A 1 209 ? 25.672 2.264 -38.535 1.00 93.88 209 GLU A O 1
ATOM 1719 N N . LEU A 1 210 ? 26.183 1.321 -36.556 1.00 94.94 210 LEU A N 1
ATOM 1720 C CA . LEU A 1 210 ? 25.319 0.145 -36.713 1.00 94.94 210 LEU A CA 1
ATOM 1721 C C . LEU A 1 210 ? 23.832 0.516 -36.845 1.00 94.94 210 LEU A C 1
ATOM 1723 O O . LEU A 1 210 ? 23.132 -0.013 -37.709 1.00 94.94 210 LEU A O 1
ATOM 1727 N N . ILE A 1 211 ? 23.344 1.450 -36.023 1.00 94.44 211 ILE A N 1
ATOM 1728 C CA . ILE A 1 211 ? 21.961 1.952 -36.099 1.00 94.44 211 ILE A CA 1
ATOM 1729 C C . ILE A 1 211 ? 21.679 2.548 -37.478 1.00 94.44 211 ILE A C 1
ATOM 1731 O O . ILE A 1 211 ? 20.633 2.270 -38.068 1.00 94.44 211 ILE A O 1
ATOM 1735 N N . TYR A 1 212 ? 22.596 3.367 -37.994 1.00 94.81 212 TYR A N 1
ATOM 1736 C CA . TYR A 1 212 ? 22.446 3.969 -39.314 1.00 94.81 212 TYR A CA 1
ATOM 1737 C C . TYR A 1 212 ? 22.518 2.935 -40.432 1.00 94.81 212 TYR A C 1
ATOM 1739 O O . TYR A 1 212 ? 21.730 3.039 -41.370 1.00 94.81 212 TYR A O 1
ATOM 1747 N N . ALA A 1 213 ? 23.390 1.931 -40.319 1.00 95.06 213 ALA A N 1
ATOM 1748 C CA . ALA A 1 213 ? 23.449 0.827 -41.270 1.00 95.06 213 ALA A CA 1
ATOM 1749 C C . ALA A 1 213 ? 22.089 0.124 -41.369 1.00 95.06 213 ALA A C 1
ATOM 1751 O O . ALA A 1 213 ? 21.487 0.118 -42.438 1.00 95.06 213 ALA A O 1
ATOM 1752 N N . LEU A 1 214 ? 21.550 -0.340 -40.236 1.00 95.44 214 LEU A N 1
ATOM 1753 C CA . LEU A 1 214 ? 20.247 -1.016 -40.159 1.00 95.44 214 LEU A CA 1
ATOM 1754 C C . LEU A 1 214 ? 19.082 -0.141 -40.645 1.00 95.44 214 LEU A C 1
ATOM 1756 O O . LEU A 1 214 ? 18.117 -0.637 -41.234 1.00 95.44 214 LEU A O 1
ATOM 1760 N N . TYR A 1 215 ? 19.153 1.166 -40.382 1.00 94.88 215 TYR A N 1
ATOM 1761 C CA . TYR A 1 215 ? 18.158 2.129 -40.846 1.00 94.88 215 TYR A CA 1
ATOM 1762 C C . TYR A 1 215 ? 18.197 2.302 -42.372 1.00 94.88 215 TYR A C 1
ATOM 1764 O O . TYR A 1 215 ? 17.150 2.250 -43.019 1.00 94.88 215 TYR A O 1
ATOM 1772 N N . VAL A 1 216 ? 19.386 2.484 -42.956 1.00 94.44 216 VAL A N 1
ATOM 1773 C CA . VAL A 1 216 ? 19.566 2.710 -44.400 1.00 94.44 216 VAL A CA 1
ATOM 1774 C C . VAL 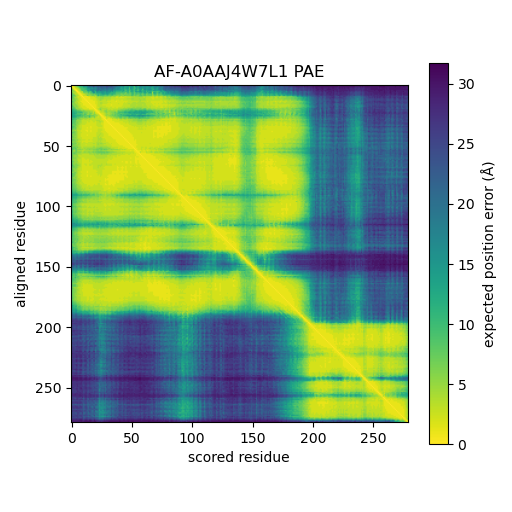A 1 216 ? 19.289 1.441 -45.205 1.00 94.44 216 VAL A C 1
ATOM 1776 O O . VAL A 1 216 ? 18.642 1.525 -46.249 1.00 94.44 216 VAL A O 1
ATOM 1779 N N . THR A 1 217 ? 19.695 0.269 -44.708 1.00 95.62 217 THR A N 1
ATOM 1780 C CA . THR A 1 217 ? 19.402 -1.023 -45.353 1.00 95.62 217 THR A CA 1
ATOM 1781 C C . THR A 1 217 ? 17.929 -1.411 -45.262 1.00 95.62 217 THR A C 1
ATOM 1783 O O . THR A 1 217 ? 17.508 -2.353 -45.929 1.00 95.62 217 THR A O 1
ATOM 1786 N N . LYS A 1 218 ? 17.132 -0.701 -44.447 1.00 93.50 218 LYS A N 1
ATOM 1787 C CA . LYS A 1 218 ? 15.703 -0.972 -44.229 1.00 93.50 218 LYS A CA 1
ATOM 1788 C C . LYS A 1 218 ? 15.425 -2.391 -43.711 1.00 93.50 218 LYS A C 1
ATOM 1790 O O . LYS A 1 218 ? 14.307 -2.889 -43.836 1.00 93.50 218 LYS A O 1
ATOM 1795 N N . SER A 1 219 ? 16.409 -3.024 -43.072 1.00 92.50 219 SER A N 1
ATOM 1796 C CA . SER A 1 219 ? 16.343 -4.431 -42.650 1.00 92.50 219 SER A CA 1
ATOM 1797 C C . SER A 1 219 ? 15.416 -4.684 -41.455 1.00 92.50 219 SER A C 1
ATOM 1799 O O . SER A 1 219 ? 15.098 -5.829 -41.157 1.00 92.50 219 SER A O 1
ATOM 1801 N N . VAL A 1 220 ? 14.961 -3.635 -40.761 1.00 91.31 220 VAL A N 1
ATOM 1802 C CA . VAL A 1 220 ? 14.117 -3.752 -39.562 1.00 91.31 220 VAL A CA 1
ATOM 1803 C C . VAL A 1 220 ? 12.678 -3.338 -39.865 1.00 91.31 220 VAL A C 1
ATOM 1805 O O . VAL A 1 220 ? 12.433 -2.255 -40.402 1.00 91.31 220 VAL A O 1
ATOM 1808 N N . ASN A 1 221 ? 11.717 -4.177 -39.456 1.00 90.00 221 ASN A N 1
ATOM 1809 C CA . ASN A 1 221 ? 10.272 -3.920 -39.543 1.00 90.00 221 ASN A CA 1
ATOM 1810 C C . ASN A 1 221 ? 9.834 -3.457 -40.946 1.00 90.00 221 ASN A C 1
ATOM 1812 O O . ASN A 1 221 ? 9.215 -2.398 -41.115 1.00 90.00 221 ASN A O 1
ATOM 1816 N N . HIS A 1 222 ? 10.234 -4.230 -41.958 1.00 91.12 222 HIS A N 1
ATOM 1817 C CA . HIS A 1 222 ? 9.908 -3.989 -43.366 1.00 91.12 222 HIS A CA 1
ATOM 1818 C C . HIS A 1 222 ? 10.287 -2.576 -43.853 1.00 91.12 222 HIS A C 1
ATOM 1820 O O . HIS A 1 222 ? 9.575 -1.974 -44.657 1.00 91.12 222 HIS A O 1
ATOM 1826 N N . GLY A 1 223 ? 11.365 -1.998 -43.313 1.00 89.38 223 GLY A N 1
ATOM 1827 C CA . GLY A 1 223 ? 11.864 -0.680 -43.704 1.00 89.38 223 GLY A CA 1
ATOM 1828 C C . GLY A 1 223 ? 11.053 0.517 -43.210 1.00 89.38 223 GLY A C 1
ATOM 1829 O O . GLY A 1 223 ? 11.315 1.639 -43.640 1.00 89.38 223 GLY A O 1
ATOM 1830 N N . LYS A 1 224 ? 10.070 0.314 -42.322 1.00 90.50 224 LYS A N 1
ATOM 1831 C CA . LYS A 1 224 ? 9.146 1.373 -41.863 1.00 90.50 224 LYS A CA 1
ATOM 1832 C C . LYS A 1 224 ? 9.555 2.034 -40.543 1.00 90.50 224 LYS A C 1
ATOM 1834 O O . LYS A 1 224 ? 8.823 2.868 -40.006 1.00 90.50 224 LYS A O 1
ATOM 1839 N N . VAL A 1 225 ? 10.690 1.654 -39.962 1.00 92.25 225 VAL A N 1
ATOM 1840 C CA . VAL A 1 225 ? 11.120 2.171 -38.656 1.00 92.25 225 VAL A CA 1
ATOM 1841 C C . VAL A 1 225 ? 11.833 3.512 -38.793 1.00 92.25 225 VAL A C 1
ATOM 1843 O O . VAL A 1 225 ? 12.785 3.658 -39.548 1.00 92.25 225 VAL A O 1
ATOM 1846 N N . LYS A 1 226 ? 11.399 4.494 -37.993 1.00 91.69 226 LYS A N 1
ATOM 1847 C CA . LYS A 1 226 ? 12.100 5.774 -37.830 1.00 91.69 226 LYS A CA 1
ATOM 1848 C C . LYS A 1 226 ? 13.396 5.569 -37.047 1.00 91.69 226 LYS A C 1
ATOM 1850 O O . LYS A 1 226 ? 13.390 4.870 -36.033 1.00 91.69 226 LYS A O 1
ATOM 1855 N N . ILE A 1 227 ? 14.458 6.280 -37.424 1.00 91.69 227 ILE A N 1
ATOM 1856 C CA . ILE A 1 227 ? 15.771 6.175 -36.771 1.00 91.69 227 ILE A CA 1
ATOM 1857 C C . ILE A 1 227 ? 15.724 6.386 -35.250 1.00 91.69 227 ILE A C 1
ATOM 1859 O O . ILE A 1 227 ? 16.314 5.604 -34.518 1.00 91.69 227 ILE A O 1
ATOM 1863 N N . LYS A 1 228 ? 14.934 7.355 -34.757 1.00 90.19 228 LYS A N 1
ATOM 1864 C CA . LYS A 1 228 ? 14.754 7.596 -33.312 1.00 90.19 228 LYS A CA 1
ATOM 1865 C C . LYS A 1 228 ? 14.136 6.404 -32.568 1.00 90.19 228 LYS A C 1
ATOM 1867 O O . LYS A 1 228 ? 14.422 6.182 -31.397 1.00 90.19 228 LYS A O 1
ATOM 1872 N N . LYS A 1 229 ? 13.255 5.645 -33.231 1.00 89.81 229 LYS A N 1
ATOM 1873 C CA . LYS A 1 229 ? 12.647 4.442 -32.646 1.00 89.81 229 LYS A CA 1
ATOM 1874 C C . LYS A 1 229 ? 13.664 3.299 -32.610 1.00 89.81 229 LYS A C 1
ATOM 1876 O O . LYS A 1 229 ? 13.738 2.600 -31.606 1.00 89.81 229 LYS A O 1
ATOM 1881 N N . LEU A 1 230 ? 14.458 3.147 -33.673 1.00 91.00 230 LEU A N 1
ATOM 1882 C CA . LEU A 1 230 ? 15.520 2.141 -33.746 1.00 91.00 230 LEU A CA 1
ATOM 1883 C C . LEU A 1 230 ? 16.629 2.398 -32.719 1.00 91.00 230 LEU A C 1
ATOM 1885 O O . LEU A 1 230 ? 17.038 1.477 -32.019 1.00 91.00 230 LEU A O 1
ATOM 1889 N N . SER A 1 231 ? 17.067 3.652 -32.584 1.00 90.25 231 SER A N 1
ATOM 1890 C CA . SER A 1 231 ? 18.080 4.036 -31.601 1.00 90.25 231 SER A CA 1
ATOM 1891 C C . SER A 1 231 ? 17.599 3.805 -30.174 1.00 90.25 231 SER A C 1
ATOM 1893 O O . SER A 1 231 ? 18.340 3.255 -29.370 1.00 90.25 231 SER A O 1
ATOM 1895 N N . LYS A 1 232 ? 16.343 4.147 -29.861 1.00 88.25 232 LYS A N 1
ATOM 1896 C CA . LYS A 1 232 ? 15.770 3.870 -28.541 1.00 88.25 232 LYS A CA 1
ATOM 1897 C C . LYS A 1 232 ? 15.740 2.369 -28.246 1.00 88.25 232 LYS A C 1
ATOM 1899 O O . LYS A 1 232 ? 16.098 1.976 -27.144 1.00 88.25 232 LYS A O 1
ATOM 1904 N N . ALA A 1 233 ? 15.355 1.546 -29.221 1.00 88.44 233 ALA A N 1
ATOM 1905 C CA . ALA A 1 233 ? 15.308 0.097 -29.053 1.00 88.44 233 ALA A CA 1
ATOM 1906 C C . ALA A 1 233 ? 16.702 -0.498 -28.782 1.00 88.44 233 ALA A C 1
ATOM 1908 O O . ALA A 1 233 ? 16.881 -1.202 -27.794 1.00 88.44 233 ALA A O 1
ATOM 1909 N N . LEU A 1 234 ? 17.705 -0.170 -29.603 1.00 89.44 234 LEU A N 1
ATOM 1910 C CA . LEU A 1 234 ? 19.072 -0.671 -29.400 1.00 89.44 234 LEU A CA 1
ATOM 1911 C C . LEU A 1 234 ? 19.734 -0.080 -28.146 1.00 89.44 234 LEU A C 1
ATOM 1913 O O . LEU A 1 234 ? 20.448 -0.787 -27.443 1.00 89.44 234 LEU A O 1
ATOM 1917 N N . GLY A 1 235 ? 19.436 1.176 -27.804 1.00 86.44 235 GLY A N 1
ATOM 1918 C CA . GLY A 1 235 ? 19.862 1.785 -26.544 1.00 86.44 235 GLY A CA 1
ATOM 1919 C C . GLY A 1 235 ? 19.285 1.073 -25.319 1.00 86.44 235 GLY A C 1
ATOM 1920 O O . GLY A 1 235 ? 19.991 0.882 -24.336 1.00 86.44 235 GLY A O 1
ATOM 1921 N N . GLN A 1 236 ? 18.034 0.608 -25.389 1.00 83.19 236 GLN A N 1
ATOM 1922 C CA . GLN A 1 236 ? 17.429 -0.203 -24.328 1.00 83.19 236 GLN A CA 1
ATOM 1923 C C . GLN A 1 236 ? 18.082 -1.582 -24.207 1.00 83.19 236 GLN A C 1
ATOM 1925 O O . GLN A 1 236 ? 18.376 -1.997 -23.090 1.00 83.19 236 GLN A O 1
ATOM 1930 N N . VAL A 1 237 ? 18.337 -2.264 -25.333 1.00 84.44 237 VAL A N 1
ATOM 1931 C CA . VAL A 1 237 ? 19.001 -3.583 -25.345 1.00 84.44 237 VAL A CA 1
ATOM 1932 C C . VAL A 1 237 ? 20.376 -3.506 -24.688 1.00 84.44 237 VAL A C 1
ATOM 1934 O O . VAL A 1 237 ? 20.694 -4.349 -23.858 1.00 84.44 237 VAL A O 1
ATOM 1937 N N . PHE A 1 238 ? 21.153 -2.475 -25.024 1.00 86.50 238 PHE A N 1
ATOM 1938 C CA . PHE A 1 238 ? 22.523 -2.308 -24.539 1.00 86.50 238 PHE A CA 1
ATOM 1939 C C . PHE A 1 238 ? 22.664 -1.481 -23.255 1.00 86.50 238 PHE A C 1
ATOM 1941 O O . PHE A 1 238 ? 23.783 -1.221 -22.817 1.00 86.50 238 PHE A O 1
ATOM 1948 N N . GLN A 1 239 ? 21.549 -1.020 -22.678 1.00 79.56 239 GLN A N 1
ATOM 1949 C CA . GLN A 1 239 ? 21.513 -0.089 -21.542 1.00 79.56 239 GLN A CA 1
ATOM 1950 C C . GLN A 1 239 ? 22.334 1.200 -21.753 1.00 79.56 239 GLN A C 1
ATOM 1952 O O . GLN A 1 239 ? 22.897 1.765 -20.815 1.00 79.56 239 GLN A O 1
ATOM 1957 N N . ILE A 1 240 ? 22.372 1.701 -22.990 1.00 80.75 240 ILE A N 1
ATOM 1958 C CA . ILE A 1 240 ? 23.036 2.956 -23.351 1.00 80.75 240 ILE A CA 1
ATOM 1959 C C . ILE A 1 240 ? 21.996 4.032 -23.646 1.00 80.75 240 ILE A C 1
ATOM 1961 O O . ILE A 1 240 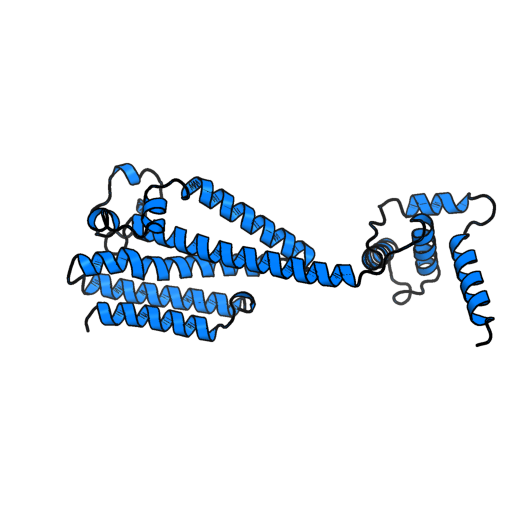? 21.129 3.885 -24.510 1.00 80.75 240 ILE A O 1
ATOM 1965 N N . ASN A 1 241 ? 22.154 5.184 -22.995 1.00 77.44 241 ASN A N 1
ATOM 1966 C CA . ASN A 1 241 ? 21.455 6.402 -23.384 1.00 77.44 241 ASN A CA 1
ATOM 1967 C C . ASN A 1 241 ? 22.084 6.970 -24.660 1.00 77.44 241 ASN A C 1
ATOM 1969 O O . ASN A 1 241 ? 23.039 7.748 -24.620 1.00 77.44 241 ASN A O 1
ATOM 1973 N N . ILE A 1 242 ? 21.541 6.570 -25.809 1.00 77.69 242 ILE A N 1
ATOM 1974 C CA . ILE A 1 242 ? 21.918 7.134 -27.105 1.00 77.69 242 ILE A CA 1
ATOM 1975 C C . ILE A 1 242 ? 21.318 8.543 -27.175 1.00 77.69 242 ILE A C 1
ATOM 1977 O O . ILE A 1 242 ? 20.117 8.705 -27.383 1.00 77.69 242 ILE A O 1
ATOM 1981 N N . SER A 1 243 ? 22.148 9.552 -26.905 1.00 66.06 243 SER A N 1
ATOM 1982 C CA . SER A 1 243 ? 21.756 10.965 -26.829 1.00 66.06 243 SER A CA 1
ATOM 1983 C C . SER A 1 243 ? 21.114 11.491 -28.122 1.00 66.06 243 SER A C 1
ATOM 1985 O O . SER A 1 243 ? 21.259 10.903 -29.194 1.00 66.06 243 SER A O 1
ATOM 1987 N N . ASP A 1 244 ? 20.474 12.665 -28.057 1.00 66.94 244 ASP A N 1
ATOM 1988 C CA . ASP A 1 244 ? 19.883 13.353 -29.223 1.00 66.94 244 ASP A CA 1
ATOM 1989 C C . ASP A 1 244 ? 20.898 13.704 -30.338 1.00 66.94 244 ASP A C 1
ATOM 1991 O O . ASP A 1 244 ? 20.519 14.067 -31.453 1.00 66.94 244 ASP A O 1
ATOM 1995 N N . ASN A 1 245 ? 22.198 13.512 -30.092 1.00 75.25 245 ASN A N 1
ATOM 1996 C CA . ASN A 1 245 ? 23.286 13.806 -31.026 1.00 75.25 245 ASN A CA 1
ATOM 1997 C C . ASN A 1 245 ? 23.570 12.684 -32.044 1.00 75.25 245 ASN A C 1
ATOM 1999 O O . ASN A 1 245 ? 24.645 12.672 -32.650 1.00 75.25 245 ASN A O 1
ATOM 2003 N N . ILE A 1 246 ? 22.633 11.755 -32.273 1.00 87.50 246 ILE A N 1
ATOM 2004 C CA . ILE A 1 246 ? 22.738 10.689 -33.293 1.00 87.50 246 ILE A CA 1
ATOM 2005 C C . ILE A 1 246 ? 23.086 11.274 -34.668 1.00 87.50 246 ILE A C 1
ATOM 2007 O O . ILE A 1 246 ? 24.046 10.847 -35.309 1.00 87.50 246 ILE A O 1
ATOM 2011 N N . HIS A 1 247 ? 22.350 12.307 -35.088 1.00 88.81 247 HIS A N 1
ATOM 2012 C CA . HIS A 1 247 ? 22.545 12.952 -36.387 1.00 88.81 247 HIS A CA 1
ATOM 2013 C C . HIS A 1 247 ? 23.903 13.650 -36.495 1.00 88.81 247 HIS A C 1
ATOM 2015 O O . HIS A 1 247 ? 24.583 13.523 -37.511 1.00 88.81 247 HIS A O 1
ATOM 2021 N N . HIS A 1 248 ? 24.315 14.356 -35.440 1.00 88.00 248 HIS A N 1
ATOM 2022 C CA . HIS A 1 248 ? 25.594 15.062 -35.404 1.00 88.00 248 HIS A CA 1
ATOM 2023 C C . HIS A 1 248 ? 26.776 14.084 -35.425 1.00 88.00 248 HIS A C 1
ATOM 2025 O O . HIS A 1 248 ? 27.725 14.250 -36.191 1.00 88.00 248 HIS A O 1
ATOM 2031 N N . THR A 1 249 ? 26.693 13.019 -34.627 1.00 87.75 249 THR A N 1
ATOM 2032 C CA . THR A 1 249 ? 27.718 11.973 -34.569 1.00 87.75 249 THR A CA 1
ATOM 2033 C C . THR A 1 249 ? 27.863 11.272 -35.916 1.00 87.75 249 THR A C 1
ATOM 2035 O O . THR A 1 249 ? 28.985 11.119 -36.387 1.00 87.75 249 THR A O 1
ATOM 2038 N N . PHE A 1 250 ? 26.755 10.945 -36.587 1.00 89.94 250 PHE A N 1
ATOM 2039 C CA . PHE A 1 250 ? 26.791 10.384 -37.939 1.00 89.94 250 PHE A CA 1
ATOM 2040 C C . PHE A 1 250 ? 27.323 11.365 -38.985 1.00 89.94 250 PHE A C 1
ATOM 2042 O O . PHE A 1 250 ? 28.084 10.976 -39.868 1.00 89.94 250 PHE A O 1
ATOM 2049 N N . HIS A 1 251 ? 26.986 12.653 -38.885 1.00 89.50 251 HIS A N 1
ATOM 2050 C CA . HIS A 1 251 ? 27.527 13.660 -39.798 1.00 89.50 251 HIS A CA 1
ATOM 2051 C C . HIS A 1 251 ? 29.059 13.722 -39.720 1.00 89.50 251 HIS A C 1
ATOM 2053 O O . HIS A 1 251 ? 29.721 13.692 -40.755 1.00 89.50 251 HIS A O 1
ATOM 2059 N N . ARG A 1 252 ? 29.625 13.684 -38.505 1.00 86.19 252 ARG A N 1
ATOM 2060 C CA . ARG A 1 252 ? 31.082 13.620 -38.287 1.00 86.19 252 ARG A CA 1
ATOM 2061 C C . ARG A 1 252 ? 31.739 12.371 -38.881 1.00 86.19 252 ARG A C 1
ATOM 2063 O O . ARG A 1 252 ? 32.929 12.406 -39.170 1.00 86.19 2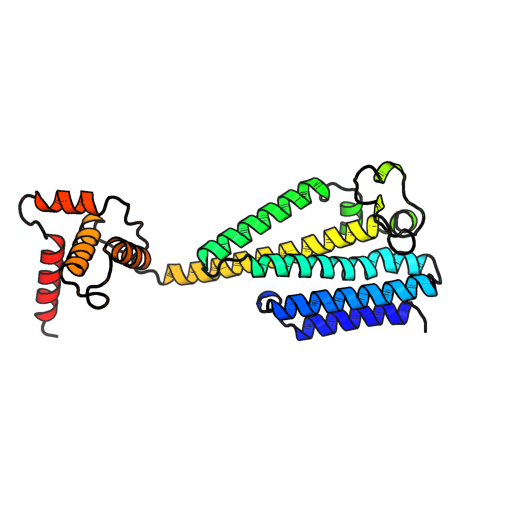52 ARG A O 1
ATOM 2070 N N . MET A 1 253 ? 31.002 11.272 -39.068 1.00 89.06 253 MET A N 1
ATOM 2071 C CA . MET A 1 253 ? 31.537 10.054 -39.698 1.00 89.06 253 MET A CA 1
ATOM 2072 C C . MET A 1 253 ? 31.821 10.256 -41.186 1.00 89.06 253 MET A C 1
ATOM 2074 O O . MET A 1 253 ? 32.768 9.676 -41.712 1.00 89.06 253 MET A O 1
ATOM 2078 N N . LYS A 1 254 ? 31.045 11.113 -41.862 1.00 86.00 254 LYS A N 1
ATOM 2079 C CA . LYS A 1 254 ? 31.182 11.366 -43.306 1.00 86.00 254 LYS A CA 1
ATOM 2080 C C . LYS A 1 254 ? 32.528 11.990 -43.676 1.00 86.00 254 LYS A C 1
ATOM 2082 O O . LYS A 1 254 ? 33.002 11.783 -44.789 1.00 86.00 254 LYS A O 1
ATOM 2087 N N . THR A 1 255 ? 33.123 12.733 -42.746 1.00 85.62 255 THR A N 1
ATOM 2088 C CA . THR A 1 255 ? 34.378 13.473 -42.920 1.00 85.62 255 THR A CA 1
ATOM 2089 C C . THR A 1 255 ? 35.566 12.798 -42.230 1.00 85.62 255 THR A C 1
ATOM 2091 O O . THR A 1 255 ? 36.594 13.439 -42.033 1.00 85.62 255 THR A O 1
ATOM 2094 N N . ARG A 1 256 ? 35.439 11.534 -41.796 1.00 85.56 256 ARG A N 1
ATOM 2095 C CA . ARG A 1 256 ? 36.563 10.792 -41.208 1.00 85.56 256 ARG A CA 1
ATOM 2096 C C . ARG A 1 256 ? 37.620 10.499 -42.270 1.00 85.56 256 ARG A C 1
ATOM 2098 O O . ARG A 1 256 ? 37.292 10.061 -43.370 1.00 85.56 256 ARG A O 1
ATOM 2105 N N . ASN A 1 257 ? 38.882 10.687 -41.895 1.00 71.88 257 ASN A N 1
ATOM 2106 C CA . ASN A 1 257 ? 40.018 10.197 -42.667 1.00 71.88 257 ASN A CA 1
ATOM 2107 C C . ASN A 1 257 ? 40.077 8.664 -42.540 1.00 71.88 257 ASN A C 1
ATOM 2109 O O . ASN A 1 257 ? 39.731 8.132 -41.485 1.00 71.88 257 ASN A O 1
ATOM 2113 N N . TYR A 1 258 ? 40.528 7.974 -43.592 1.00 78.56 258 TYR A N 1
ATOM 2114 C CA . TYR A 1 258 ? 40.553 6.508 -43.720 1.00 78.56 258 TYR A CA 1
ATOM 2115 C C . TYR A 1 258 ? 39.199 5.879 -44.100 1.00 78.56 258 TYR A C 1
ATOM 2117 O O . TYR A 1 258 ? 38.823 5.952 -45.268 1.00 78.56 258 TYR A O 1
ATOM 2125 N N . SER A 1 259 ? 38.456 5.287 -43.156 1.00 85.06 259 SER A N 1
ATOM 2126 C CA . SER A 1 259 ? 37.153 4.660 -43.428 1.00 85.06 259 SER A CA 1
ATOM 2127 C C . SER A 1 259 ? 36.005 5.404 -42.750 1.00 85.06 259 SER A C 1
ATOM 2129 O O . SER A 1 259 ? 36.035 5.714 -41.554 1.00 85.06 259 SER A O 1
ATOM 2131 N N . ARG A 1 260 ? 34.946 5.650 -43.527 1.00 87.50 260 ARG A N 1
ATOM 2132 C CA . ARG A 1 260 ? 33.681 6.225 -43.043 1.00 87.50 260 ARG A CA 1
ATOM 2133 C C . ARG A 1 260 ? 32.868 5.213 -42.226 1.00 87.50 260 ARG A C 1
ATOM 2135 O O . ARG A 1 260 ? 32.055 5.641 -41.409 1.00 87.50 260 ARG A O 1
ATOM 2142 N N . THR A 1 261 ? 33.103 3.915 -42.434 1.00 92.19 261 THR A N 1
ATOM 2143 C CA . THR A 1 261 ? 32.361 2.774 -41.864 1.00 92.19 261 THR A CA 1
ATOM 2144 C C . THR A 1 261 ? 33.278 1.819 -41.098 1.00 92.19 261 THR A C 1
ATOM 2146 O O . THR A 1 261 ? 33.157 0.601 -41.176 1.00 92.19 261 THR A O 1
ATOM 2149 N N . MET A 1 262 ? 34.226 2.383 -40.349 1.00 91.25 262 MET A N 1
ATOM 2150 C CA . MET A 1 262 ? 35.272 1.640 -39.644 1.00 91.25 262 MET A CA 1
ATOM 2151 C C . MET A 1 262 ? 34.741 0.524 -38.729 1.00 91.25 262 MET A C 1
ATOM 2153 O O . MET A 1 262 ? 35.390 -0.515 -38.603 1.00 91.25 262 MET A O 1
ATOM 2157 N N . PHE A 1 263 ? 33.590 0.713 -38.075 1.00 94.12 263 PHE A N 1
ATOM 2158 C CA . PHE A 1 263 ? 33.032 -0.325 -37.212 1.00 94.12 263 PHE A CA 1
ATOM 2159 C C . PHE A 1 263 ? 32.378 -1.450 -38.017 1.00 94.12 263 PHE A C 1
ATOM 2161 O O . PHE A 1 263 ? 32.570 -2.617 -37.685 1.00 94.12 263 PHE A O 1
ATOM 2168 N N . LEU A 1 264 ? 31.646 -1.130 -39.085 1.00 95.06 264 LEU A N 1
ATOM 2169 C CA . LEU A 1 264 ? 31.061 -2.145 -39.966 1.00 95.06 264 LEU A CA 1
ATOM 2170 C C . LEU A 1 264 ? 32.138 -2.937 -40.711 1.00 95.06 264 LEU A C 1
ATOM 2172 O O . LEU A 1 264 ? 31.994 -4.147 -40.859 1.00 95.06 264 LEU A O 1
ATOM 2176 N N . ASP A 1 265 ? 33.227 -2.283 -41.116 1.00 95.00 265 ASP A N 1
ATOM 2177 C CA . ASP A 1 265 ? 34.375 -2.946 -41.739 1.00 95.00 265 ASP A CA 1
ATOM 2178 C C . ASP A 1 265 ? 34.997 -3.958 -40.764 1.00 95.00 265 ASP A C 1
ATOM 2180 O O . ASP A 1 265 ? 35.254 -5.106 -41.132 1.00 95.00 265 ASP A O 1
ATOM 2184 N N . LYS A 1 266 ? 35.165 -3.560 -39.491 1.00 94.94 266 LYS A N 1
ATOM 2185 C CA . LYS A 1 266 ? 35.609 -4.456 -38.414 1.00 94.94 266 LYS A CA 1
ATOM 2186 C C . LYS A 1 266 ? 34.626 -5.610 -38.208 1.00 94.94 266 LYS A C 1
ATOM 2188 O O . LYS A 1 266 ? 35.065 -6.752 -38.153 1.00 94.94 266 LYS A O 1
ATOM 2193 N N . LEU A 1 267 ? 33.322 -5.330 -38.109 1.00 95.06 267 LEU A N 1
ATOM 2194 C CA . LEU A 1 267 ? 32.287 -6.353 -37.919 1.00 95.06 267 LEU A CA 1
ATOM 2195 C C . LEU A 1 267 ? 32.285 -7.379 -39.049 1.00 95.06 267 LEU A C 1
ATOM 2197 O O . LEU A 1 267 ? 32.255 -8.575 -38.778 1.00 95.06 267 LEU A O 1
ATOM 2201 N N . LYS A 1 268 ? 32.331 -6.908 -40.299 1.00 96.06 268 LYS A N 1
ATOM 2202 C CA . LYS A 1 268 ? 32.374 -7.765 -41.482 1.00 96.06 268 LYS A CA 1
ATOM 2203 C C . LYS A 1 268 ? 33.605 -8.663 -41.438 1.00 96.06 268 LYS A C 1
ATOM 2205 O O . LYS A 1 268 ? 33.452 -9.877 -41.464 1.00 96.06 268 LYS A O 1
ATOM 2210 N N . LYS A 1 269 ? 34.795 -8.069 -41.299 1.00 96.06 269 LYS A N 1
ATOM 2211 C CA . LYS A 1 269 ? 36.048 -8.824 -41.263 1.00 96.06 269 LYS A CA 1
ATOM 2212 C C . LYS A 1 269 ? 36.052 -9.851 -40.131 1.00 96.06 269 LYS A C 1
ATOM 2214 O O . LYS A 1 269 ? 36.377 -11.002 -40.360 1.00 96.06 269 LYS A O 1
ATOM 2219 N N . SER A 1 270 ? 35.652 -9.458 -38.919 1.00 94.81 270 SER A N 1
ATOM 2220 C CA . SER A 1 270 ? 35.592 -10.381 -37.778 1.00 94.81 270 SER A CA 1
ATOM 2221 C C . SER A 1 270 ? 34.598 -11.526 -37.982 1.00 94.81 270 SER A C 1
ATOM 2223 O O . SER A 1 270 ? 34.815 -12.601 -37.432 1.00 94.81 270 SER A O 1
ATOM 2225 N N . LEU A 1 271 ? 33.516 -11.306 -38.734 1.00 94.31 271 LEU A N 1
ATOM 2226 C CA . LEU A 1 271 ? 32.559 -12.354 -39.078 1.00 94.31 271 LEU A CA 1
ATOM 2227 C C . LEU A 1 271 ? 33.125 -13.307 -40.138 1.00 94.31 271 LEU A C 1
ATOM 2229 O O . LEU A 1 271 ? 33.012 -14.512 -39.957 1.00 94.31 271 LEU A O 1
ATOM 2233 N N . GLU A 1 272 ? 33.750 -12.782 -41.195 1.00 96.62 272 GLU A N 1
ATOM 2234 C CA . GLU A 1 272 ? 34.425 -13.578 -42.235 1.00 96.62 272 GLU A CA 1
ATOM 2235 C C . GLU A 1 272 ? 35.563 -14.413 -41.625 1.00 96.62 272 GLU A C 1
ATOM 2237 O O . GLU A 1 272 ? 35.536 -15.634 -41.722 1.00 96.62 272 GLU A O 1
ATOM 2242 N N . ASP A 1 273 ? 36.452 -13.788 -40.841 1.00 95.94 273 ASP A N 1
ATOM 2243 C CA . ASP A 1 273 ? 37.530 -14.468 -40.105 1.00 95.94 273 ASP A CA 1
ATOM 2244 C C . ASP A 1 273 ? 36.997 -15.562 -39.155 1.00 95.94 273 ASP A C 1
ATOM 2246 O O . ASP A 1 273 ? 37.720 -16.489 -38.801 1.00 95.94 273 ASP A O 1
ATOM 2250 N N . TYR A 1 274 ? 35.761 -15.430 -38.657 1.00 92.38 274 TYR A N 1
ATOM 2251 C CA . TYR A 1 274 ? 35.128 -16.445 -37.812 1.00 92.38 274 TYR A CA 1
ATOM 2252 C C . TYR A 1 274 ? 34.498 -17.577 -38.629 1.00 92.38 274 TYR A C 1
ATOM 2254 O O . TYR A 1 274 ? 34.507 -18.712 -38.167 1.00 92.38 274 TYR A O 1
ATOM 2262 N N . MET A 1 275 ? 33.966 -17.288 -39.818 1.00 92.69 275 MET A N 1
ATOM 2263 C CA . MET A 1 275 ? 33.431 -18.294 -40.742 1.00 92.69 275 MET A CA 1
ATOM 2264 C C . MET A 1 275 ? 34.539 -19.147 -41.365 1.00 92.69 275 MET A C 1
ATOM 2266 O O . MET A 1 275 ? 34.339 -20.343 -41.543 1.00 92.69 275 MET A O 1
ATOM 2270 N N . ASP A 1 276 ? 35.697 -18.544 -41.638 1.00 93.69 276 ASP A N 1
ATOM 2271 C CA . ASP A 1 276 ? 36.870 -19.214 -42.214 1.00 93.69 276 ASP A CA 1
ATOM 2272 C C . ASP A 1 276 ? 37.667 -20.026 -41.177 1.00 93.69 276 ASP A C 1
ATOM 2274 O O . ASP A 1 276 ? 38.623 -20.725 -41.518 1.00 93.69 276 ASP A O 1
ATOM 2278 N N . LYS A 1 277 ? 37.299 -19.944 -39.891 1.00 88.94 277 LYS A N 1
ATOM 2279 C CA . LYS A 1 277 ? 37.786 -20.893 -38.889 1.00 88.94 277 LYS A CA 1
ATOM 2280 C C . LYS A 1 277 ? 37.088 -22.224 -39.129 1.00 88.94 277 LYS A C 1
ATOM 2282 O O . LYS A 1 277 ? 35.998 -22.451 -38.608 1.00 88.94 277 LYS A O 1
ATOM 2287 N N . ASP A 1 278 ? 37.739 -23.088 -39.901 1.00 66.94 278 ASP A N 1
ATOM 2288 C CA . ASP A 1 278 ? 37.398 -24.506 -39.966 1.00 66.94 278 ASP A CA 1
ATOM 2289 C C . ASP A 1 278 ? 37.317 -25.058 -38.529 1.00 66.94 278 ASP A C 1
ATOM 2291 O O . ASP A 1 278 ? 38.266 -24.930 -37.747 1.00 66.94 278 ASP A O 1
ATOM 2295 N N . TYR A 1 279 ? 36.147 -25.590 -38.166 1.00 58.78 279 TYR A N 1
ATOM 2296 C CA . TYR A 1 279 ? 35.928 -26.324 -36.917 1.00 58.78 279 TYR A CA 1
ATOM 2297 C C . TYR A 1 279 ? 36.603 -27.695 -36.957 1.00 58.78 279 TYR A C 1
ATOM 2299 O O . TYR A 1 279 ? 36.496 -28.371 -38.006 1.00 58.78 279 TYR A O 1
#

Nearest PDB structures (foldseek):
  3qc1-assembly1_A  TM=2.657E-01  e=6.182E-01  Mus musculus
  3m74-assembly1_A  TM=2.996E-01  e=8.864E+00  Haemophilus influenzae

Solvent-accessible surface area (backbone atoms only — not comparable to full-atom values): 15782 Å² total; per-residue (Å²): 135,63,66,72,61,51,56,53,48,52,53,52,50,50,54,52,53,48,60,75,55,52,59,79,88,72,48,48,71,67,58,33,51,51,50,35,54,49,44,52,51,51,52,52,53,51,49,54,49,48,69,71,69,54,68,95,42,71,67,55,37,27,47,38,32,64,58,49,50,14,51,54,51,8,48,37,54,34,36,53,51,49,41,54,53,61,73,70,48,54,91,50,71,67,58,27,35,52,51,40,50,50,52,44,53,49,51,50,51,55,40,55,74,75,41,67,84,38,70,67,44,53,41,60,74,68,68,61,62,97,54,42,69,61,44,24,38,69,86,57,72,61,77,82,65,53,81,59,76,66,57,82,77,53,54,58,86,80,42,47,74,44,22,55,53,48,10,51,51,50,20,48,54,54,48,51,53,53,36,50,53,53,40,52,51,44,50,50,56,48,52,57,52,59,75,71,53,52,72,68,90,68,56,73,66,46,53,49,50,53,49,49,50,46,52,73,69,28,76,47,77,88,48,71,63,52,63,74,59,53,44,51,52,55,18,60,58,32,74,41,86,73,58,94,52,55,65,60,56,54,55,57,30,75,72,42,80,92,55,63,52,56,54,60,53,50,52,51,50,57,50,51,62,54,67,71,51,80,128

Sequence (279 aa):
MNQTTTTKNALSQIIKKEAELGALESVSISSTLEMIEFLKAVLKQIKKQVLLYGFTSQEQEIDFFKNIKPLILGKLIFYNKLYGFKCESPSDILSAKIYFQEKLKQLHSEYKKYHLYSEIYKYYKTKASHRDIEYFTTGHINKTHLVNSFSFEINPKFSTFYDYKIARIITYELLSAYLNNKTTSYNSLIGTATQNAITWSESNSALIELIYALYVTKSVNHGKVKIKKLSKALGQVFQINISDNIHHTFHRMKTRNYSRTMFLDKLKKSLEDYMDKDY

Organism: Myroides profundi (NCBI:txid480520)

pLDDT: mean 86.01, std 11.69, range [48.62, 97.19]

Secondary structure (DSSP, 8-state):
--HHHHHHHHHHHHHHHHHHH--TTT--HHHHHHHHHHHHHHHHHHHHHHHHH--SSHHHHHHIIIIIHHHHHHHHHHHHHHHHHHHH--SSHHHHHHHHHHHHHHHHHHHHHHTTTSHHHHHHHTT--TTHHHHHSTT---GGGGGSGGGGG--TTT--SHHHHHHHHHHHHHHHHHHHHHHHHHHHHHHHHHHTPPPP-S-HHHHHHHHHHHHHTTTTGGGT--HHHHHHHHHHHTT----TTHHHHHHHHHT-SS-TTHHHHHHHHHHHHHHSS--

InterPro domains:
  IPR018534 Tetracycline regulation of excision, RteC [PF09357] (64-277)

Radius of gyration: 30.65 Å; Cα contacts (8 Å, |Δi|>4): 223; chains: 1; bounding box: 71×50×77 Å

Mean predicted aligned error: 12.87 Å

Foldseek 3Di:
DALVVLLVVLVVVLVVLVVVQPDPVPRDLVSLVVSLVSLVVSLVVNQVCCLPPPHPDLVRQLCCLPPRLLLSLLVNVLSVVVSVLVVPADPDLVSNLVSLVVVLVVLVVVCVVPPPPDPLNVCVVVVHCPCSSCFRDAPNDDPVVPPPPPPVVDPSSRHGPSSNSSSNVSNSVSSNVVSVVSNVVSVVVVVVVVVVAAADPDDLLLVLLVLVVCQVVLVPPNNPDDSVRSSVVVCVRNVHDSDPCSVVSLVVLVPDPPHSNVNVVVVVVVVVVVVPPDD